Protein AF-0000000087635156 (afdb_homodimer)

InterPro domains:
  IPR003781 CoA-binding [PF13380] (10-122)
  IPR003781 CoA-binding [SM00881] (6-98)
  IPR036291 NAD(P)-binding domain superfamily [SSF51735] (7-125)

Structure (mmCIF, N/CA/C/O backbone):
data_AF-0000000087635156-model_v1
#
loop_
_entity.id
_entity.type
_entity.pdbx_description
1 polymer 'Acetyl coenzyme A synthetase (ADP forming), alpha domain'
#
loop_
_atom_site.group_PDB
_atom_site.id
_atom_site.type_symbol
_atom_site.label_atom_id
_atom_site.label_alt_id
_atom_site.label_comp_id
_atom_site.label_asym_id
_atom_site.label_entity_id
_atom_site.label_seq_id
_atom_site.pdbx_PDB_ins_code
_atom_site.Cartn_x
_atom_site.Cartn_y
_atom_site.Cartn_z
_atom_site.occupancy
_atom_site.B_iso_or_equiv
_atom_site.auth_seq_id
_atom_site.auth_comp_id
_atom_site.auth_asym_id
_atom_site.auth_atom_id
_atom_site.pdbx_PDB_model_num
ATOM 1 N N . MET A 1 1 ? 10.836 -7.809 -17.703 1 83.06 1 MET A N 1
ATOM 2 C CA . MET A 1 1 ? 9.422 -7.562 -17.984 1 83.06 1 MET A CA 1
ATOM 3 C C . MET A 1 1 ? 8.945 -6.301 -17.281 1 83.06 1 MET A C 1
ATOM 5 O O . MET A 1 1 ? 9.273 -6.066 -16.109 1 83.06 1 MET A O 1
ATOM 9 N N . THR A 1 2 ? 8.164 -5.457 -17.953 1 90.69 2 THR A N 1
ATOM 10 C CA . THR A 1 2 ? 7.652 -4.203 -17.422 1 90.69 2 THR A CA 1
ATOM 11 C C . THR A 1 2 ? 6.316 -4.418 -16.719 1 90.69 2 THR A C 1
ATOM 13 O O . THR A 1 2 ? 5.656 -5.438 -16.922 1 90.69 2 THR A O 1
ATOM 16 N N . PRO A 1 3 ? 5.98 -3.473 -15.82 1 93.56 3 PRO A N 1
ATOM 17 C CA . PRO A 1 3 ? 4.645 -3.549 -15.219 1 93.56 3 PRO A CA 1
ATOM 18 C C . PRO A 1 3 ? 3.535 -3.646 -16.266 1 93.56 3 PRO A C 1
ATOM 20 O O . PRO A 1 3 ? 2.594 -4.426 -16.094 1 93.56 3 PRO A O 1
ATOM 23 N N . LYS A 1 4 ? 3.688 -2.947 -17.312 1 92.31 4 LYS A N 1
ATOM 24 C CA . LYS A 1 4 ? 2.691 -2.963 -18.391 1 92.31 4 LYS A CA 1
ATOM 25 C C . LYS A 1 4 ? 2.574 -4.352 -19 1 92.31 4 LYS A C 1
ATOM 27 O O . LYS A 1 4 ? 1.468 -4.824 -19.281 1 92.31 4 LYS A O 1
ATOM 32 N N . ASP A 1 5 ? 3.662 -4.98 -19.234 1 95.5 5 ASP A N 1
ATOM 33 C CA . ASP A 1 5 ? 3.674 -6.336 -19.766 1 95.5 5 ASP A CA 1
ATOM 34 C C . ASP A 1 5 ? 3.002 -7.316 -18.812 1 95.5 5 ASP A C 1
ATOM 36 O O . ASP A 1 5 ? 2.201 -8.156 -19.234 1 95.5 5 ASP A O 1
ATOM 40 N N . ALA A 1 6 ? 3.295 -7.211 -17.625 1 96.88 6 ALA A N 1
ATOM 41 C CA . ALA A 1 6 ? 2.744 -8.109 -16.609 1 96.88 6 ALA A CA 1
ATOM 42 C C . ALA A 1 6 ? 1.227 -7.977 -16.531 1 96.88 6 ALA A C 1
ATOM 44 O O . ALA A 1 6 ? 0.519 -8.969 -16.328 1 96.88 6 ALA A O 1
ATOM 45 N N . LEU A 1 7 ? 0.733 -6.77 -16.703 1 96.56 7 LEU A N 1
ATOM 46 C CA . LEU A 1 7 ? -0.694 -6.5 -16.547 1 96.56 7 LEU A CA 1
ATOM 47 C C . LEU A 1 7 ? -1.475 -7.07 -17.734 1 96.56 7 LEU A C 1
ATOM 49 O O . LEU A 1 7 ? -2.707 -7.125 -17.703 1 96.56 7 LEU A O 1
ATOM 53 N N . THR A 1 8 ? -0.756 -7.535 -18.766 1 96.69 8 THR A N 1
ATOM 54 C CA . THR A 1 8 ? -1.42 -8.203 -19.875 1 96.69 8 THR A CA 1
ATOM 55 C C . THR A 1 8 ? -1.672 -9.672 -19.547 1 96.69 8 THR A C 1
ATOM 57 O O . THR A 1 8 ? -2.451 -10.344 -20.234 1 96.69 8 THR A O 1
ATOM 60 N N . LYS A 1 9 ? -1.008 -10.18 -18.562 1 97.69 9 LYS A N 1
ATOM 61 C CA . LYS A 1 9 ? -1.221 -11.562 -18.156 1 97.69 9 LYS A CA 1
ATOM 62 C C . LYS A 1 9 ? -2.557 -11.719 -17.438 1 97.69 9 LYS A C 1
ATOM 64 O O . LYS A 1 9 ? -2.961 -10.844 -16.672 1 97.69 9 LYS A O 1
ATOM 69 N N . LYS A 1 10 ? -3.137 -12.867 -17.547 1 96.62 10 LYS A N 1
ATOM 70 C CA . LYS A 1 10 ? -4.527 -12.992 -17.125 1 96.62 10 LYS A CA 1
ATOM 71 C C . LYS A 1 10 ? -4.633 -13.789 -15.828 1 96.62 10 LYS A C 1
ATOM 73 O O . LYS A 1 10 ? -5.566 -13.586 -15.039 1 96.62 10 LYS A O 1
ATOM 78 N N . VAL A 1 11 ? -3.732 -14.672 -15.57 1 98.62 11 VAL A N 1
ATOM 79 C CA . VAL A 1 11 ? -3.826 -15.562 -14.422 1 98.62 11 VAL A CA 1
ATOM 80 C C . VAL A 1 11 ? -2.844 -15.117 -13.344 1 98.62 11 VAL A C 1
ATOM 82 O O . VAL A 1 11 ? -1.628 -15.141 -13.555 1 98.62 11 VAL A O 1
ATOM 85 N N . TRP A 1 12 ? -3.385 -14.742 -12.148 1 98.81 12 TRP A N 1
ATOM 86 C CA . TRP A 1 12 ? -2.598 -14.18 -11.055 1 98.81 12 TRP A CA 1
ATOM 87 C C . TRP A 1 12 ? -2.809 -14.969 -9.766 1 98.81 12 TRP A C 1
ATOM 89 O O . TRP A 1 12 ? -3.783 -15.711 -9.641 1 98.81 12 TRP A O 1
ATOM 99 N N . ALA A 1 13 ? -1.867 -14.844 -8.883 1 98.94 13 ALA A N 1
ATOM 100 C CA . ALA A 1 13 ? -2.037 -15.195 -7.473 1 98.94 13 ALA A CA 1
ATOM 101 C C . ALA A 1 13 ? -1.627 -14.031 -6.566 1 98.94 13 ALA A C 1
ATOM 103 O O . ALA A 1 13 ? -0.721 -13.266 -6.902 1 98.94 13 ALA A O 1
ATOM 104 N N . VAL A 1 14 ? -2.34 -13.914 -5.477 1 98.88 14 VAL A N 1
ATOM 105 C CA . VAL A 1 14 ? -1.978 -12.93 -4.465 1 98.88 14 VAL A CA 1
ATOM 106 C C . VAL A 1 14 ? -1.51 -13.641 -3.195 1 98.88 14 VAL A C 1
ATOM 108 O O . VAL A 1 14 ? -2.324 -14.18 -2.441 1 98.88 14 VAL A O 1
ATOM 111 N N . LEU A 1 15 ? -0.212 -13.609 -3.014 1 98.88 15 LEU A N 1
ATOM 112 C CA . LEU A 1 15 ? 0.397 -14.195 -1.828 1 98.88 15 LEU A CA 1
ATOM 113 C C . LEU A 1 15 ? 0.31 -13.242 -0.64 1 98.88 15 LEU A C 1
ATOM 115 O O . LEU A 1 15 ? 0.922 -12.172 -0.65 1 98.88 15 LEU A O 1
ATOM 119 N N . GLY A 1 16 ? -0.408 -13.602 0.347 1 98.31 16 GLY A N 1
ATOM 120 C CA . GLY A 1 16 ? -0.682 -12.727 1.477 1 98.31 16 GLY A CA 1
ATOM 121 C C . GLY A 1 16 ? -2.094 -12.172 1.47 1 98.31 16 GLY A C 1
ATOM 122 O O . GLY A 1 16 ? -2.383 -11.195 2.164 1 98.31 16 GLY A O 1
ATOM 123 N N . ALA A 1 17 ? -2.906 -12.758 0.655 1 98.31 17 ALA A N 1
ATOM 124 C CA . ALA A 1 17 ? -4.312 -12.359 0.633 1 98.31 17 ALA A CA 1
ATOM 125 C C . ALA A 1 17 ? -4.973 -12.602 1.987 1 98.31 17 ALA A C 1
ATOM 127 O O . ALA A 1 17 ? -4.574 -13.508 2.725 1 98.31 17 ALA A O 1
ATOM 128 N N . THR A 1 18 ? -5.977 -11.758 2.246 1 97.19 18 THR A N 1
ATOM 129 C CA . THR A 1 18 ? -6.68 -11.867 3.518 1 97.19 18 THR A CA 1
ATOM 130 C C . THR A 1 18 ? -8.125 -11.383 3.381 1 97.19 18 THR A C 1
ATOM 132 O O . THR A 1 18 ? -8.484 -10.766 2.375 1 97.19 18 THR A O 1
ATOM 135 N N . SER A 1 19 ? -8.93 -11.766 4.395 1 96.19 19 SER A N 1
ATOM 136 C CA . SER A 1 19 ? -10.328 -11.352 4.363 1 96.19 19 SER A CA 1
ATOM 137 C C . SER A 1 19 ? -10.516 -9.992 5.027 1 96.19 19 SER A C 1
ATOM 139 O O . SER A 1 19 ? -11.617 -9.438 5.023 1 96.19 19 SER A O 1
ATOM 141 N N . ARG A 1 20 ? -9.391 -9.461 5.562 1 93.81 20 ARG A N 1
ATOM 142 C CA . ARG A 1 20 ? -9.461 -8.141 6.176 1 93.81 20 ARG A CA 1
ATOM 143 C C . ARG A 1 20 ? -9.461 -7.043 5.113 1 93.81 20 ARG A C 1
ATOM 145 O O . ARG A 1 20 ? -8.43 -6.77 4.492 1 93.81 20 ARG A O 1
ATOM 152 N N . LYS A 1 21 ? -10.547 -6.27 5 1 91.19 21 LYS A N 1
ATOM 153 C CA . LYS A 1 21 ? -10.82 -5.406 3.852 1 91.19 21 LYS A CA 1
ATOM 154 C C . LYS A 1 21 ? -9.914 -4.18 3.863 1 91.19 21 LYS A C 1
ATOM 156 O O . LYS A 1 21 ? -9.742 -3.521 2.834 1 91.19 21 LYS A O 1
ATOM 161 N N . GLU A 1 22 ? -9.312 -3.822 5.008 1 86.94 22 GLU A N 1
ATOM 162 C CA . GLU A 1 22 ? -8.469 -2.639 5.117 1 86.94 22 GLU A CA 1
ATOM 163 C C . GLU A 1 22 ? -7.012 -2.969 4.785 1 86.94 22 GLU A C 1
ATOM 165 O O . GLU A 1 22 ? -6.184 -2.068 4.648 1 86.94 22 GLU A O 1
ATOM 170 N N . LYS A 1 23 ? -6.738 -4.215 4.594 1 91.5 23 LYS A N 1
ATOM 171 C CA . LYS A 1 23 ? -5.367 -4.645 4.344 1 91.5 23 LYS A CA 1
ATOM 172 C C . LYS A 1 23 ? -5.074 -4.711 2.848 1 91.5 23 LYS A C 1
ATOM 174 O O . LYS A 1 23 ? -5.988 -4.875 2.037 1 91.5 23 LYS A O 1
ATOM 179 N N . PHE A 1 24 ? -3.84 -4.648 2.508 1 95.06 24 PHE A N 1
ATOM 180 C CA . PHE A 1 24 ? -3.428 -4.656 1.11 1 95.06 24 PHE A CA 1
ATOM 181 C C . PHE A 1 24 ? -3.746 -5.996 0.458 1 95.06 24 PHE A C 1
ATOM 183 O O . PHE A 1 24 ? -4.133 -6.047 -0.71 1 95.06 24 PHE A O 1
ATOM 190 N N . GLY A 1 25 ? -3.543 -7.062 1.221 1 96.94 25 GLY A N 1
ATOM 191 C CA . GLY A 1 25 ? -3.824 -8.375 0.666 1 96.94 25 GLY A CA 1
ATOM 192 C C . GLY A 1 25 ? -5.234 -8.508 0.121 1 96.94 25 GLY A C 1
ATOM 193 O O . GLY A 1 25 ? -5.445 -9.109 -0.932 1 96.94 25 GLY A O 1
ATOM 194 N N . TYR A 1 26 ? -6.203 -7.93 0.829 1 96.69 26 TYR A N 1
ATOM 195 C CA . TYR A 1 26 ? -7.582 -7.957 0.361 1 96.69 26 TYR A CA 1
ATOM 196 C C . TYR A 1 26 ? -7.785 -6.996 -0.803 1 96.69 26 TYR A C 1
ATOM 198 O O . TYR A 1 26 ? -8.398 -7.348 -1.812 1 96.69 26 TYR A O 1
ATOM 206 N N . LYS A 1 27 ? -7.297 -5.801 -0.692 1 94.06 27 LYS A N 1
ATOM 207 C CA . LYS A 1 27 ? -7.512 -4.75 -1.682 1 94.06 27 LYS A CA 1
ATOM 208 C C . LYS A 1 27 ? -6.938 -5.145 -3.039 1 94.06 27 LYS A C 1
ATOM 210 O O . LYS A 1 27 ? -7.551 -4.898 -4.078 1 94.06 27 LYS A O 1
ATOM 215 N N . ILE A 1 28 ? -5.812 -5.746 -3.016 1 96.38 28 ILE A N 1
ATOM 216 C CA . ILE A 1 28 ? -5.176 -6.176 -4.254 1 96.38 28 ILE A CA 1
ATOM 217 C C . ILE A 1 28 ? -5.973 -7.316 -4.875 1 96.38 28 ILE A C 1
ATOM 219 O O . ILE A 1 28 ? -6.277 -7.293 -6.07 1 96.38 28 ILE A O 1
ATOM 223 N N . TYR A 1 29 ? -6.344 -8.312 -4.039 1 98 29 TYR A N 1
ATOM 224 C CA . TYR A 1 29 ? -7.152 -9.43 -4.516 1 98 29 TYR A CA 1
ATOM 225 C C . TYR A 1 29 ? -8.461 -8.938 -5.129 1 98 29 TYR A C 1
ATOM 227 O O . TYR A 1 29 ? -8.797 -9.305 -6.258 1 98 29 TYR A O 1
ATOM 235 N N . ALA A 1 30 ? -9.156 -8.102 -4.426 1 95.69 30 ALA A N 1
ATOM 236 C CA . ALA A 1 30 ? -10.438 -7.559 -4.879 1 95.69 30 ALA A CA 1
ATOM 237 C C . ALA A 1 30 ? -10.266 -6.742 -6.156 1 95.69 30 ALA A C 1
ATOM 239 O O . ALA A 1 30 ? -11.07 -6.852 -7.082 1 95.69 30 ALA A O 1
ATOM 240 N N . CYS A 1 31 ? -9.219 -5.949 -6.234 1 93.81 31 CYS A N 1
ATOM 241 C CA . CYS A 1 31 ? -8.953 -5.121 -7.402 1 93.81 31 CYS A CA 1
ATOM 242 C C . CYS A 1 31 ? -8.75 -5.98 -8.648 1 93.81 31 CYS A C 1
ATOM 244 O O . CYS A 1 31 ? -9.383 -5.746 -9.68 1 93.81 31 CYS A O 1
ATOM 246 N N . LEU A 1 32 ? -7.891 -6.945 -8.523 1 96.81 32 LEU A N 1
ATOM 247 C CA . LEU A 1 32 ? -7.625 -7.836 -9.641 1 96.81 32 LEU A CA 1
ATOM 248 C C . LEU A 1 32 ? -8.891 -8.578 -10.062 1 96.81 32 LEU A C 1
ATOM 250 O O . LEU A 1 32 ? -9.219 -8.625 -11.25 1 96.81 32 LEU A O 1
ATOM 254 N N . ARG A 1 33 ? -9.609 -9.117 -9.062 1 96.94 33 ARG A N 1
ATOM 255 C CA . ARG A 1 33 ? -10.859 -9.82 -9.328 1 96.94 33 ARG A CA 1
ATOM 256 C C . ARG A 1 33 ? -11.852 -8.922 -10.055 1 96.94 33 ARG A C 1
ATOM 258 O O . ARG A 1 33 ? -12.422 -9.312 -11.07 1 96.94 33 ARG A O 1
ATOM 265 N N . ASP A 1 34 ? -11.969 -7.75 -9.602 1 94.19 34 ASP A N 1
ATOM 266 C CA . ASP A 1 34 ? -12.969 -6.824 -10.125 1 94.19 34 ASP A CA 1
ATOM 267 C C . ASP A 1 34 ? -12.578 -6.316 -11.508 1 94.19 34 ASP A C 1
ATOM 269 O O . ASP A 1 34 ? -13.422 -5.777 -12.234 1 94.19 34 ASP A O 1
ATOM 273 N N . HIS A 1 35 ? -11.375 -6.457 -11.891 1 95.12 35 HIS A N 1
ATOM 274 C CA . HIS A 1 35 ? -10.914 -6.004 -13.195 1 95.12 35 HIS A CA 1
ATOM 275 C C . HIS A 1 35 ? -10.828 -7.164 -14.188 1 95.12 35 HIS A C 1
ATOM 277 O O . HIS A 1 35 ? -10.266 -7.023 -15.273 1 95.12 35 HIS A O 1
ATOM 283 N N . GLY A 1 36 ? -11.258 -8.32 -13.734 1 95.94 36 GLY A N 1
ATOM 284 C CA . GLY A 1 36 ? -11.484 -9.406 -14.68 1 95.94 36 GLY A CA 1
ATOM 285 C C . GLY A 1 36 ? -10.336 -10.391 -14.742 1 95.94 36 GLY A C 1
ATOM 286 O O . GLY A 1 36 ? -10.305 -11.266 -15.609 1 95.94 36 GLY A O 1
ATOM 287 N N . TYR A 1 37 ? -9.391 -10.312 -13.969 1 97.81 37 TYR A N 1
ATOM 288 C CA . TYR A 1 37 ? -8.32 -11.305 -13.898 1 97.81 37 TYR A CA 1
ATOM 289 C C . TYR A 1 37 ? -8.812 -12.594 -13.258 1 97.81 37 TYR A C 1
ATOM 291 O O . TYR A 1 37 ? -9.727 -12.578 -12.43 1 97.81 37 TYR A O 1
ATOM 299 N N . THR A 1 38 ? -8.266 -13.648 -13.734 1 98.56 38 THR A N 1
ATOM 300 C CA . THR A 1 38 ? -8.281 -14.836 -12.891 1 98.56 38 THR A CA 1
ATOM 301 C C . THR A 1 38 ? -7.27 -14.711 -11.758 1 98.56 38 THR A C 1
ATOM 303 O O . THR A 1 38 ? -6.059 -14.68 -12 1 98.56 38 THR A O 1
ATOM 306 N N . VAL A 1 39 ? -7.754 -14.625 -10.555 1 98.69 39 VAL A N 1
ATOM 307 C CA . VAL A 1 39 ? -6.84 -14.344 -9.445 1 98.69 39 VAL A CA 1
ATOM 308 C C . VAL A 1 39 ? -7.125 -15.297 -8.289 1 98.69 39 VAL A C 1
ATOM 310 O O . VAL A 1 39 ? -8.273 -15.422 -7.852 1 98.69 39 VAL A O 1
ATOM 313 N N . TYR A 1 40 ? -6.105 -15.922 -7.766 1 98.88 40 TYR A N 1
ATOM 314 C CA . TYR A 1 40 ? -6.203 -16.859 -6.66 1 98.88 40 TYR A CA 1
ATOM 315 C C . TYR A 1 40 ? -5.582 -16.281 -5.395 1 98.88 40 TYR A C 1
ATOM 317 O O . TYR A 1 40 ? -4.398 -15.938 -5.379 1 98.88 40 TYR A O 1
ATOM 325 N N . PRO A 1 41 ? -6.414 -16.125 -4.355 1 98.88 41 PRO A N 1
ATOM 326 C CA . PRO A 1 41 ? -5.816 -15.734 -3.076 1 98.88 41 PRO A CA 1
ATOM 327 C C . PRO A 1 41 ? -5.055 -16.875 -2.406 1 98.88 41 PRO A C 1
ATOM 329 O O . PRO A 1 41 ? -5.484 -18.031 -2.465 1 98.88 41 PRO A O 1
ATOM 332 N N . VAL A 1 42 ? -3.895 -16.578 -1.867 1 98.88 42 VAL A N 1
ATOM 333 C CA . VAL A 1 42 ? -3.049 -17.562 -1.203 1 98.88 42 VAL A CA 1
ATOM 334 C C . VAL A 1 42 ? -2.715 -17.094 0.21 1 98.88 42 VAL A C 1
ATOM 336 O O . VAL A 1 42 ? -2.131 -16.016 0.391 1 98.88 42 VAL A O 1
ATOM 339 N N . ASN A 1 43 ? -3.053 -17.828 1.145 1 98.69 43 ASN A N 1
ATOM 340 C CA . ASN A 1 43 ? -2.812 -17.594 2.564 1 98.69 43 ASN A CA 1
ATOM 341 C C . ASN A 1 43 ? -3.105 -18.828 3.395 1 98.69 43 ASN A C 1
ATOM 343 O O . ASN A 1 43 ? -4.25 -19.297 3.455 1 98.69 43 ASN A O 1
ATOM 347 N N . PRO A 1 44 ? -2.115 -19.344 4.105 1 97.94 44 PRO A N 1
ATOM 348 C CA . PRO A 1 44 ? -2.324 -20.594 4.848 1 97.94 44 PRO A CA 1
ATOM 349 C C . PRO A 1 44 ? -3.293 -20.438 6.016 1 97.94 44 PRO A C 1
ATOM 351 O O . PRO A 1 44 ? -3.824 -21.422 6.523 1 97.94 44 PRO A O 1
ATOM 354 N N . ASN A 1 45 ? -3.582 -19.203 6.398 1 97.31 45 ASN A N 1
ATOM 355 C CA . ASN A 1 45 ? -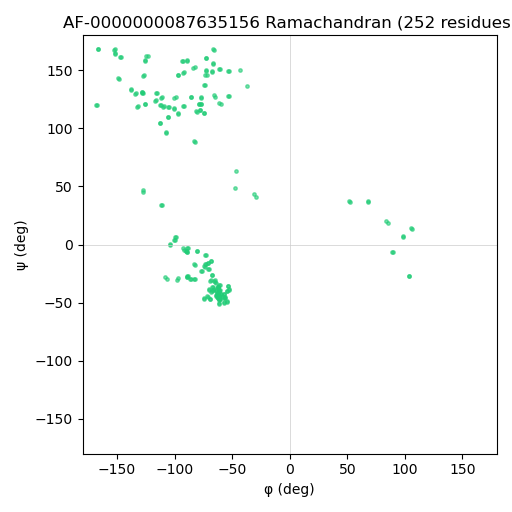4.391 -18.969 7.59 1 97.31 45 ASN A CA 1
ATOM 356 C C . ASN A 1 45 ? -5.816 -18.562 7.23 1 97.31 45 ASN A C 1
ATOM 358 O O . ASN A 1 45 ? -6.613 -18.234 8.109 1 97.31 45 ASN A O 1
ATOM 362 N N . VAL A 1 46 ? -6.102 -18.5 6.023 1 97.81 46 VAL A N 1
ATOM 363 C CA . VAL A 1 46 ? -7.422 -18.078 5.555 1 97.81 46 VAL A CA 1
ATOM 364 C C . VAL A 1 46 ? -7.973 -19.125 4.578 1 97.81 46 VAL A C 1
ATOM 366 O O . VAL A 1 46 ? -7.293 -19.5 3.625 1 97.81 46 VAL A O 1
ATOM 369 N N . ALA A 1 47 ? -9.188 -19.562 4.742 1 97.88 47 ALA A N 1
ATOM 370 C CA . ALA A 1 47 ? -9.75 -20.625 3.904 1 97.88 47 ALA A CA 1
ATOM 371 C C . ALA A 1 47 ? -10.594 -20.047 2.777 1 97.88 47 ALA A C 1
ATOM 373 O O . ALA A 1 47 ? -10.773 -20.672 1.732 1 97.88 47 ALA A O 1
ATOM 374 N N . GLU A 1 48 ? -11.195 -18.844 3.119 1 98.19 48 GLU A N 1
ATOM 375 C CA . GLU A 1 48 ? -12.133 -18.266 2.166 1 98.19 48 GLU A CA 1
ATOM 376 C C . GLU A 1 48 ? -12.117 -16.734 2.232 1 98.19 48 GLU A C 1
ATOM 378 O O . GLU A 1 48 ? -11.977 -16.156 3.312 1 98.19 48 GLU A O 1
ATOM 383 N N . ILE A 1 49 ? -12.258 -16.156 1.027 1 98.12 49 ILE A N 1
ATOM 384 C CA . ILE A 1 49 ? -12.398 -14.703 0.918 1 98.12 49 ILE A CA 1
ATOM 385 C C . ILE A 1 49 ? -13.57 -14.367 -0.005 1 98.12 49 ILE A C 1
ATOM 387 O O . ILE A 1 49 ? -13.555 -14.711 -1.19 1 98.12 49 ILE A O 1
ATOM 391 N N . ASP A 1 50 ? -14.578 -13.703 0.443 1 97 50 ASP A N 1
ATOM 392 C CA . ASP A 1 50 ? -15.766 -13.312 -0.315 1 97 50 ASP A CA 1
ATOM 393 C C . ASP A 1 50 ? -16.375 -14.508 -1.034 1 97 50 ASP A C 1
ATOM 395 O O . ASP A 1 50 ? -16.734 -14.414 -2.215 1 97 50 ASP A O 1
ATOM 399 N N . GLY A 1 51 ? -16.344 -15.586 -0.399 1 97.12 51 GLY A N 1
ATOM 400 C CA . GLY A 1 51 ? -16.969 -16.781 -0.948 1 97.12 51 GLY A CA 1
ATOM 401 C C . GLY A 1 51 ? -16.031 -17.594 -1.836 1 97.12 51 GLY A C 1
ATOM 402 O O . GLY A 1 51 ? -16.391 -18.688 -2.279 1 97.12 51 GLY A O 1
ATOM 403 N N . ALA A 1 52 ? -14.898 -17.141 -2.129 1 97.56 52 ALA A N 1
ATOM 404 C CA . ALA A 1 52 ? -13.93 -17.844 -2.965 1 97.56 52 ALA A CA 1
ATOM 405 C C . ALA A 1 52 ? -12.906 -18.594 -2.109 1 97.56 52 ALA A C 1
ATOM 407 O O . ALA A 1 52 ? -12.484 -18.094 -1.061 1 97.56 52 ALA A O 1
ATOM 408 N N . THR A 1 53 ? -12.469 -19.719 -2.592 1 98.38 53 THR A N 1
ATOM 409 C CA . THR A 1 53 ? -11.461 -20.516 -1.896 1 98.38 53 THR A CA 1
ATOM 410 C C . THR A 1 53 ? -10.133 -19.781 -1.826 1 98.38 53 THR A C 1
ATOM 412 O O . THR A 1 53 ? -9.664 -19.234 -2.832 1 98.38 53 THR A O 1
ATOM 415 N N . CYS A 1 54 ? -9.617 -19.672 -0.631 1 98.88 54 CYS A N 1
ATOM 416 C CA . CYS A 1 54 ? -8.25 -19.219 -0.423 1 98.88 54 CYS A CA 1
ATOM 417 C C . CYS A 1 54 ? -7.301 -20.391 -0.202 1 98.88 54 CYS A C 1
ATOM 419 O O . CYS A 1 54 ? -7.539 -21.219 0.666 1 98.88 54 CYS A O 1
ATOM 421 N N . TYR A 1 55 ? -6.227 -20.453 -0.967 1 98.81 55 TYR A N 1
ATOM 422 C CA . TYR A 1 55 ? -5.359 -21.625 -0.966 1 98.81 55 TYR A CA 1
ATOM 423 C C . TYR A 1 55 ? -4.215 -21.453 0.023 1 98.81 55 TYR A C 1
ATOM 425 O O . TYR A 1 55 ? -3.703 -20.344 0.207 1 98.81 55 TYR A O 1
ATOM 433 N N . PRO A 1 56 ? -3.781 -22.531 0.605 1 98.38 56 PRO A N 1
ATOM 434 C CA . PRO A 1 56 ? -2.742 -22.391 1.631 1 98.38 56 PRO A CA 1
ATOM 435 C C . PRO A 1 56 ? -1.356 -22.141 1.039 1 98.38 56 PRO A C 1
ATOM 437 O O . PRO A 1 56 ? -0.479 -21.609 1.719 1 98.38 56 PRO A O 1
ATOM 440 N N . SER A 1 57 ? -1.177 -22.562 -0.264 1 98.31 57 SER A N 1
ATOM 441 C CA . SER A 1 57 ? 0.125 -22.359 -0.895 1 98.31 57 SER A CA 1
ATOM 442 C C . SER A 1 57 ? -0.009 -22.219 -2.406 1 98.31 57 SER A C 1
ATOM 444 O O . SER A 1 57 ? -1.072 -22.484 -2.971 1 98.31 57 SER A O 1
ATOM 446 N N . LEU A 1 58 ? 1.094 -21.781 -3.012 1 98.69 58 LEU A N 1
ATOM 447 C CA . LEU A 1 58 ? 1.118 -21.656 -4.465 1 98.69 58 LEU A CA 1
ATOM 448 C C . LEU A 1 58 ? 0.976 -23.031 -5.125 1 98.69 58 LEU A C 1
ATOM 450 O O . LEU A 1 58 ? 0.341 -23.156 -6.176 1 98.69 58 LEU A O 1
ATOM 454 N N . SER A 1 59 ? 1.502 -24.031 -4.469 1 98.31 59 SER A N 1
ATOM 455 C CA . SER A 1 59 ? 1.492 -25.391 -5.02 1 98.31 59 SER A CA 1
ATOM 456 C C . SER A 1 59 ? 0.087 -25.984 -5.008 1 98.31 59 SER A C 1
ATOM 458 O O . SER A 1 59 ? -0.186 -26.953 -5.707 1 98.31 59 SER A O 1
ATOM 460 N N . ASP A 1 60 ? -0.79 -25.406 -4.285 1 98.5 60 ASP A N 1
ATOM 461 C CA . ASP A 1 60 ? -2.143 -25.938 -4.133 1 98.5 60 ASP A CA 1
ATOM 462 C C . ASP A 1 60 ? -3.09 -25.312 -5.16 1 98.5 60 ASP A C 1
ATOM 464 O O . ASP A 1 60 ? -4.258 -25.703 -5.25 1 98.5 60 ASP A O 1
ATOM 468 N N . LEU A 1 61 ? -2.643 -24.422 -5.922 1 98.62 61 LEU A N 1
ATOM 469 C CA . LEU A 1 61 ? -3.49 -23.734 -6.887 1 98.62 61 LEU A CA 1
ATOM 470 C C . LEU A 1 61 ? -3.941 -24.688 -7.992 1 98.62 61 LEU A C 1
ATOM 472 O O . LEU A 1 61 ? -3.215 -25.609 -8.352 1 98.62 61 LEU A O 1
ATOM 476 N N . PRO A 1 62 ? -5.137 -24.438 -8.523 1 98.19 62 PRO A N 1
ATOM 477 C CA . PRO A 1 62 ? -5.66 -25.312 -9.578 1 98.19 62 PRO A CA 1
ATOM 478 C C . PRO A 1 62 ? -4.91 -25.156 -10.898 1 98.19 62 PRO A C 1
ATOM 480 O O . PRO A 1 62 ? -5.047 -26 -11.789 1 98.19 62 PRO A O 1
ATOM 483 N N . GLU A 1 63 ? -4.215 -24.078 -11.141 1 98.19 63 GLU A N 1
ATOM 484 C CA . GLU A 1 63 ? -3.332 -23.859 -12.281 1 98.19 63 GLU A CA 1
ATOM 485 C C . GLU A 1 63 ? -2.145 -22.969 -11.898 1 98.19 63 GLU A C 1
ATOM 487 O O . GLU A 1 63 ? -2.168 -22.312 -10.859 1 98.19 63 GLU A O 1
ATOM 492 N N . VAL A 1 64 ? -1.099 -23.016 -12.734 1 98.44 64 VAL A N 1
ATOM 493 C CA . VAL A 1 64 ? 0.094 -22.219 -12.477 1 98.44 64 VAL A CA 1
ATOM 494 C C . VAL A 1 64 ? -0.154 -20.781 -12.898 1 98.44 64 VAL A C 1
ATOM 496 O O . VAL A 1 64 ? -0.455 -20.5 -14.07 1 98.44 64 VAL A O 1
ATOM 499 N N . PRO A 1 65 ? -0.046 -19.812 -12 1 98.81 65 PRO A N 1
ATOM 500 C CA . PRO A 1 65 ? -0.24 -18.422 -12.398 1 98.81 65 PRO A CA 1
ATOM 501 C C . PRO A 1 65 ? 0.925 -17.875 -13.219 1 98.81 65 PRO A C 1
ATOM 503 O O . PRO A 1 65 ? 2.031 -18.422 -13.164 1 98.81 65 PRO A O 1
ATOM 506 N N . GLU A 1 66 ? 0.558 -16.812 -13.891 1 98.62 66 GLU A N 1
ATOM 507 C CA . GLU A 1 66 ? 1.584 -16.156 -14.688 1 98.62 66 GLU A CA 1
ATOM 508 C C . GLU A 1 66 ? 2.312 -15.094 -13.867 1 98.62 66 GLU A C 1
ATOM 510 O O . GLU A 1 66 ? 3.469 -14.766 -14.148 1 98.62 66 GLU A O 1
ATOM 515 N N . VAL A 1 67 ? 1.674 -14.523 -12.906 1 98.75 67 VAL A N 1
ATOM 516 C CA . VAL A 1 67 ? 2.215 -13.5 -12.016 1 98.75 67 VAL A CA 1
ATOM 517 C C . VAL A 1 67 ? 1.784 -13.773 -10.578 1 98.75 67 VAL A C 1
ATOM 519 O O . VAL A 1 67 ? 0.628 -14.125 -10.328 1 98.75 67 VAL A O 1
ATOM 522 N N . VAL A 1 68 ? 2.701 -13.695 -9.656 1 98.88 68 VAL A N 1
ATOM 523 C CA . VAL A 1 68 ? 2.365 -13.75 -8.242 1 98.88 68 VAL A CA 1
ATOM 524 C C . VAL A 1 68 ? 2.654 -12.406 -7.586 1 98.88 68 VAL A C 1
ATOM 526 O O . VAL A 1 68 ? 3.787 -11.914 -7.629 1 98.88 68 VAL A O 1
ATOM 529 N N . ASP A 1 69 ? 1.593 -11.836 -7.051 1 98.81 69 ASP A N 1
ATOM 530 C CA . ASP A 1 69 ? 1.744 -10.609 -6.273 1 98.81 69 ASP A CA 1
ATOM 531 C C . ASP A 1 69 ? 2.09 -10.914 -4.82 1 98.81 69 ASP A C 1
ATOM 533 O O . ASP A 1 69 ? 1.411 -11.711 -4.172 1 98.81 69 ASP A O 1
ATOM 537 N N . PHE A 1 70 ? 3.15 -10.312 -4.363 1 98.69 70 PHE A N 1
ATOM 538 C CA . PHE A 1 70 ? 3.633 -10.531 -3.004 1 98.69 70 PHE A CA 1
ATOM 539 C C . PHE A 1 70 ? 3.209 -9.383 -2.09 1 98.69 70 PHE A C 1
ATOM 541 O O . PHE A 1 70 ? 3.609 -8.234 -2.297 1 98.69 70 PHE A O 1
ATOM 548 N N . VAL A 1 71 ? 2.434 -9.695 -1.119 1 96.94 71 VAL A N 1
ATOM 549 C CA . VAL A 1 71 ? 2.104 -8.766 -0.046 1 96.94 71 VAL A CA 1
ATOM 550 C C . VAL A 1 71 ? 2.377 -9.414 1.308 1 96.94 71 VAL A C 1
ATOM 552 O O . VAL A 1 71 ? 1.563 -9.312 2.229 1 96.94 71 VAL A O 1
ATOM 555 N N . VAL A 1 72 ? 3.5 -10.078 1.528 1 97 72 VAL A N 1
ATOM 556 C CA . VAL A 1 72 ? 3.871 -10.844 2.713 1 97 72 VAL A CA 1
ATOM 557 C C . VAL A 1 72 ? 5.18 -10.305 3.285 1 97 72 VAL A C 1
ATOM 559 O O . VAL A 1 72 ? 5.941 -9.633 2.588 1 97 72 VAL A O 1
ATOM 562 N N . PRO A 1 73 ? 5.406 -10.656 4.512 1 94.75 73 PRO A N 1
ATOM 563 C CA . PRO A 1 73 ? 6.695 -10.266 5.094 1 94.75 73 PRO A CA 1
ATOM 564 C C . PRO A 1 73 ? 7.875 -10.969 4.426 1 94.75 73 PRO A C 1
ATOM 566 O O . PRO A 1 73 ? 7.688 -11.945 3.693 1 94.75 73 PRO A O 1
ATOM 569 N N . GLU A 1 74 ? 8.977 -10.477 4.738 1 96.44 74 GLU A N 1
ATOM 570 C CA . GLU A 1 74 ? 10.227 -10.891 4.117 1 96.44 74 GLU A CA 1
ATOM 571 C C . GLU A 1 74 ? 10.414 -12.406 4.219 1 96.44 74 GLU A C 1
ATOM 573 O O . GLU A 1 74 ? 10.703 -13.062 3.219 1 96.44 74 GLU A O 1
ATOM 578 N N . LYS A 1 75 ? 10.234 -12.938 5.398 1 97.06 75 LYS A N 1
ATOM 579 C CA . LYS A 1 75 ? 10.484 -14.359 5.625 1 97.06 75 LYS A CA 1
ATOM 580 C C . LYS A 1 75 ? 9.586 -15.219 4.742 1 97.06 75 LYS A C 1
ATOM 582 O O . LYS A 1 75 ? 10.07 -16.141 4.082 1 97.06 75 LYS A O 1
ATOM 587 N N . ILE A 1 76 ? 8.375 -14.891 4.676 1 97.19 76 ILE A N 1
ATOM 588 C CA . ILE A 1 76 ? 7.406 -15.641 3.879 1 97.19 76 ILE A CA 1
ATOM 589 C C . ILE A 1 76 ? 7.691 -15.438 2.393 1 97.19 76 ILE A C 1
ATOM 591 O O . ILE A 1 76 ? 7.602 -16.375 1.603 1 97.19 76 ILE A O 1
ATOM 595 N N . GLY A 1 77 ? 8.07 -14.234 2.004 1 98.19 77 GLY A N 1
ATOM 596 C CA . GLY A 1 77 ? 8.422 -13.938 0.624 1 98.19 77 GLY A CA 1
ATOM 597 C C . GLY A 1 77 ? 9.586 -14.766 0.115 1 98.19 77 GLY A C 1
ATOM 598 O O . GLY A 1 77 ? 9.539 -15.289 -1.001 1 98.19 77 GLY A O 1
ATOM 599 N N . LEU A 1 78 ? 10.547 -14.883 0.979 1 98.5 78 LEU A N 1
ATOM 600 C CA . LEU A 1 78 ? 11.734 -15.648 0.603 1 98.5 78 LEU A CA 1
ATOM 601 C C . LEU A 1 78 ? 11.383 -17.109 0.353 1 98.5 78 LEU A C 1
ATOM 603 O O . LEU A 1 78 ? 11.852 -17.703 -0.622 1 98.5 78 LEU A O 1
ATOM 607 N N . GLU A 1 79 ? 10.609 -17.625 1.182 1 97.94 79 GLU A N 1
ATOM 608 C CA . GLU A 1 79 ? 10.164 -19.016 1.013 1 97.94 79 GLU A CA 1
ATOM 609 C C . GLU A 1 79 ? 9.328 -19.172 -0.254 1 97.94 79 GLU A C 1
ATOM 611 O O . GLU A 1 79 ? 9.477 -20.156 -0.979 1 97.94 79 GLU A O 1
ATOM 616 N N . ALA A 1 80 ? 8.539 -18.266 -0.527 1 98.44 80 ALA A N 1
ATOM 617 C CA . ALA A 1 80 ? 7.625 -18.328 -1.669 1 98.44 80 ALA A CA 1
ATOM 618 C C . ALA A 1 80 ? 8.391 -18.234 -2.984 1 98.44 80 ALA A C 1
ATOM 620 O O . ALA A 1 80 ? 7.961 -18.781 -4.004 1 98.44 80 ALA A O 1
ATOM 621 N N . LEU A 1 81 ? 9.5 -17.531 -2.994 1 98.69 81 LEU A N 1
ATOM 622 C CA . LEU A 1 81 ? 10.305 -17.406 -4.203 1 98.69 81 LEU A CA 1
ATOM 623 C C . LEU A 1 81 ? 10.797 -18.781 -4.664 1 98.69 81 LEU A C 1
ATOM 625 O O . LEU A 1 81 ? 10.82 -19.062 -5.863 1 98.69 81 LEU A O 1
ATOM 629 N N . ASP A 1 82 ? 11.156 -19.609 -3.734 1 98.25 82 ASP A N 1
ATOM 630 C CA . ASP A 1 82 ? 11.578 -20.969 -4.074 1 98.25 82 ASP A CA 1
ATOM 631 C C . ASP A 1 82 ? 10.438 -21.75 -4.723 1 98.25 82 ASP A C 1
ATOM 633 O O . ASP A 1 82 ? 10.648 -22.484 -5.688 1 98.25 82 ASP A O 1
ATOM 637 N N . GLU A 1 83 ? 9.297 -21.578 -4.176 1 98.25 83 GLU A N 1
ATOM 638 C CA . GLU A 1 83 ? 8.125 -22.234 -4.746 1 98.25 83 GLU A CA 1
ATOM 639 C C . GLU A 1 83 ? 7.859 -21.75 -6.172 1 98.25 83 GLU A C 1
ATOM 641 O O . GLU A 1 83 ? 7.512 -22.547 -7.047 1 98.25 83 GLU A O 1
ATOM 646 N N . CYS A 1 84 ? 7.973 -20.438 -6.398 1 98.69 84 CYS A N 1
ATOM 647 C CA . CYS A 1 84 ? 7.781 -19.891 -7.734 1 98.69 84 CYS A CA 1
ATOM 648 C C . CYS A 1 84 ? 8.727 -20.547 -8.734 1 98.69 84 CYS A C 1
ATOM 650 O O . CYS A 1 84 ? 8.312 -20.891 -9.844 1 98.69 84 CYS A O 1
ATOM 652 N N . LYS A 1 85 ? 9.93 -20.672 -8.336 1 98.12 85 LYS A N 1
ATOM 653 C CA . LYS A 1 85 ? 10.922 -21.297 -9.203 1 98.12 85 LYS A CA 1
ATOM 654 C C . LYS A 1 85 ? 10.547 -22.75 -9.516 1 98.12 85 LYS A C 1
ATOM 656 O O . LYS A 1 85 ? 10.555 -23.156 -10.672 1 98.12 85 LYS A O 1
ATOM 661 N N . THR A 1 86 ? 10.195 -23.469 -8.492 1 98 86 THR A N 1
ATOM 662 C CA . THR A 1 86 ? 9.859 -24.875 -8.625 1 98 86 THR A CA 1
ATOM 663 C C . THR A 1 86 ? 8.648 -25.047 -9.531 1 98 86 THR A C 1
ATOM 665 O O . THR A 1 86 ? 8.602 -25.984 -10.336 1 98 86 THR A O 1
ATOM 668 N N . LEU A 1 87 ? 7.703 -24.172 -9.477 1 98.44 87 LEU A N 1
ATOM 669 C CA . LEU A 1 87 ? 6.453 -24.281 -10.219 1 98.44 87 LEU A CA 1
ATOM 670 C C . LEU A 1 87 ? 6.578 -23.625 -11.586 1 98.44 87 LEU A C 1
ATOM 672 O O . LEU A 1 87 ? 5.633 -23.641 -12.383 1 98.44 87 LEU A O 1
ATOM 676 N N . HIS A 1 88 ? 7.699 -23 -11.812 1 98 88 HIS A N 1
ATOM 677 C CA . HIS A 1 88 ? 8.008 -22.344 -13.078 1 98 88 HIS A CA 1
ATOM 678 C C . HIS A 1 88 ? 7.109 -21.125 -13.297 1 98 88 HIS A C 1
ATOM 680 O O . HIS A 1 88 ? 6.613 -20.906 -14.406 1 98 88 HIS A O 1
ATOM 686 N N . ILE A 1 89 ? 6.824 -20.438 -12.25 1 98 89 ILE A N 1
ATOM 687 C CA . ILE A 1 89 ? 6.156 -19.141 -12.344 1 98 89 ILE A CA 1
ATOM 688 C C . ILE A 1 89 ? 7.156 -18.078 -12.773 1 98 89 ILE A C 1
ATOM 690 O O . ILE A 1 89 ? 8.164 -17.859 -12.102 1 98 89 ILE A O 1
ATOM 694 N N . PRO A 1 90 ? 6.844 -17.391 -13.781 1 97.88 90 PRO A N 1
ATOM 695 C CA . PRO A 1 90 ? 7.91 -16.578 -14.367 1 97.88 90 PRO A CA 1
ATOM 696 C C . PRO A 1 90 ? 8.055 -15.219 -13.695 1 97.88 90 PRO A C 1
ATOM 698 O O . PRO A 1 90 ? 9.148 -14.641 -13.695 1 97.88 90 PRO A O 1
ATOM 701 N N . THR A 1 91 ? 6.949 -14.648 -13.148 1 98.62 91 THR A N 1
ATOM 702 C CA . THR A 1 91 ? 6.961 -13.242 -12.758 1 98.62 91 THR A CA 1
ATOM 703 C C . THR A 1 91 ? 6.484 -13.07 -11.32 1 98.62 91 THR A C 1
ATOM 705 O O . THR A 1 91 ? 5.457 -13.633 -10.93 1 98.62 91 THR A O 1
ATOM 708 N N . VAL A 1 92 ? 7.273 -12.312 -10.547 1 98.75 92 VAL A N 1
ATOM 709 C CA . VAL A 1 92 ? 6.852 -11.922 -9.203 1 98.75 92 VAL A CA 1
ATOM 710 C C . VAL A 1 92 ? 6.684 -10.406 -9.125 1 98.75 92 VAL A C 1
ATOM 712 O O . VAL A 1 92 ? 7.52 -9.656 -9.648 1 98.75 92 VAL A O 1
ATOM 715 N N . TRP A 1 93 ? 5.566 -10.008 -8.602 1 98.56 93 TRP A N 1
ATOM 716 C CA . TRP A 1 93 ? 5.238 -8.609 -8.352 1 98.56 93 TRP A CA 1
ATOM 717 C C . TRP A 1 93 ? 5.328 -8.281 -6.867 1 98.56 93 TRP A C 1
ATOM 719 O O . TRP A 1 93 ? 4.469 -8.695 -6.082 1 98.56 93 TRP A O 1
ATOM 729 N N . LEU A 1 94 ? 6.328 -7.523 -6.543 1 97.88 94 LEU A N 1
ATOM 730 C CA . LEU A 1 94 ? 6.582 -7.199 -5.145 1 97.88 94 LEU A CA 1
ATOM 731 C C . LEU A 1 94 ? 5.984 -5.844 -4.781 1 97.88 94 LEU A C 1
ATOM 733 O O . LEU A 1 94 ? 6.426 -4.809 -5.293 1 97.88 94 LEU A O 1
ATOM 737 N N . GLN A 1 95 ? 4.984 -5.902 -3.934 1 96.25 95 GLN A N 1
ATOM 738 C CA . GLN A 1 95 ? 4.398 -4.672 -3.418 1 96.25 95 GLN A CA 1
ATOM 739 C C . GLN A 1 95 ? 5.383 -3.92 -2.529 1 96.25 95 GLN A C 1
ATOM 741 O O . GLN A 1 95 ? 6.285 -4.523 -1.945 1 96.25 95 GLN A O 1
ATOM 746 N N . PRO A 1 96 ? 5.164 -2.574 -2.439 1 92.5 96 PRO A N 1
ATOM 747 C CA . PRO A 1 96 ? 5.965 -1.864 -1.437 1 92.5 96 PRO A CA 1
ATOM 748 C C . PRO A 1 96 ? 5.859 -2.49 -0.048 1 92.5 96 PRO A C 1
ATOM 750 O O . PRO A 1 96 ? 4.754 -2.789 0.417 1 92.5 96 PRO A O 1
ATOM 753 N N . GLY A 1 97 ? 6.992 -2.758 0.525 1 90.94 97 GLY A N 1
ATOM 754 C CA . GLY A 1 97 ? 7.047 -3.434 1.811 1 90.94 97 GLY A CA 1
ATOM 755 C C . GLY A 1 97 ? 7.422 -4.898 1.699 1 90.94 97 GLY A C 1
ATOM 756 O O . GLY A 1 97 ? 7.895 -5.5 2.668 1 90.94 97 GLY A O 1
ATOM 757 N N . ALA A 1 98 ? 7.102 -5.461 0.558 1 95.5 98 ALA A N 1
ATOM 758 C CA . ALA A 1 98 ? 7.457 -6.852 0.293 1 95.5 98 ALA A CA 1
ATOM 759 C C . ALA A 1 98 ? 8.711 -6.945 -0.567 1 95.5 98 ALA A C 1
ATOM 761 O O . ALA A 1 98 ? 9.102 -8.031 -0.998 1 95.5 98 ALA A O 1
ATOM 762 N N . ASP A 1 99 ? 9.32 -5.836 -0.817 1 96.44 99 ASP A N 1
ATOM 763 C CA . ASP A 1 99 ? 10.406 -5.707 -1.786 1 96.44 99 ASP A CA 1
ATOM 764 C C . ASP A 1 99 ? 11.734 -5.422 -1.09 1 96.44 99 ASP A C 1
ATOM 766 O O . ASP A 1 99 ? 12.578 -4.691 -1.62 1 96.44 99 ASP A O 1
ATOM 770 N N . LYS A 1 100 ? 11.867 -5.992 0.071 1 94.62 100 LYS A N 1
ATOM 771 C CA . LYS A 1 100 ? 13.156 -5.828 0.735 1 94.62 100 LYS A CA 1
ATOM 772 C C . LYS A 1 100 ? 14.305 -6.23 -0.186 1 94.62 100 LYS A C 1
ATOM 774 O O . LYS A 1 100 ? 14.164 -7.141 -1.003 1 94.62 100 LYS A O 1
ATOM 779 N N . PRO A 1 101 ? 15.453 -5.586 -0.018 1 96.06 101 PRO A N 1
ATOM 780 C CA . PRO A 1 101 ? 16.594 -5.875 -0.901 1 96.06 101 PRO A CA 1
ATOM 781 C C . PRO A 1 101 ? 16.938 -7.363 -0.954 1 96.06 101 PRO A C 1
ATOM 783 O O . PRO A 1 101 ? 17.266 -7.887 -2.02 1 96.06 101 PRO A O 1
ATOM 786 N N . THR A 1 102 ? 16.781 -8.008 0.157 1 97.75 102 THR A N 1
ATOM 787 C CA . THR A 1 102 ? 17.094 -9.43 0.219 1 97.75 102 THR A CA 1
ATOM 788 C C . THR A 1 102 ? 16.109 -10.227 -0.637 1 97.75 102 THR A C 1
ATOM 790 O O . THR A 1 102 ? 16.5 -11.188 -1.304 1 97.75 102 THR A O 1
ATOM 793 N N . VAL A 1 103 ? 14.914 -9.852 -0.686 1 98.31 103 VAL A N 1
ATOM 794 C CA . VAL A 1 103 ? 13.883 -10.531 -1.461 1 98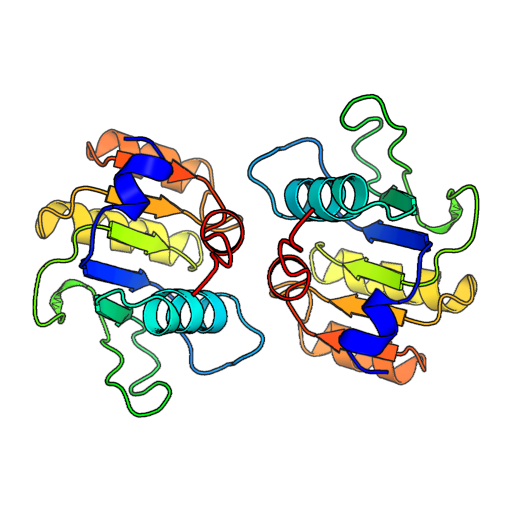.31 103 VAL A CA 1
ATOM 795 C C . VAL A 1 103 ? 14.109 -10.297 -2.951 1 98.31 103 VAL A C 1
ATOM 797 O O . VAL A 1 103 ? 14.07 -11.234 -3.75 1 98.31 103 VAL A O 1
ATOM 800 N N . VAL A 1 104 ? 14.398 -9.078 -3.295 1 98 104 VAL A N 1
ATOM 801 C CA . VAL A 1 104 ? 14.641 -8.703 -4.684 1 98 104 VAL A CA 1
ATOM 802 C C . VAL A 1 104 ? 15.852 -9.453 -5.219 1 98 104 VAL A C 1
ATOM 804 O O . VAL A 1 104 ? 15.805 -10.023 -6.312 1 98 104 VAL A O 1
ATOM 807 N N . ALA A 1 105 ? 16.875 -9.461 -4.449 1 98.44 105 ALA A N 1
ATOM 808 C CA . ALA A 1 105 ? 18.109 -10.117 -4.855 1 98.44 105 ALA A CA 1
ATOM 809 C C . ALA A 1 105 ? 17.891 -11.609 -5.078 1 98.44 105 ALA A C 1
ATOM 811 O O . ALA A 1 105 ? 18.359 -12.172 -6.078 1 98.44 105 ALA A O 1
ATOM 812 N N . LYS A 1 106 ? 17.219 -12.227 -4.203 1 98.62 106 LYS A N 1
ATOM 813 C CA . LYS A 1 106 ? 16.953 -13.656 -4.336 1 98.62 106 LYS A CA 1
ATOM 814 C C . LYS A 1 106 ? 16.125 -13.953 -5.574 1 98.62 106 LYS A C 1
ATOM 816 O O . LYS A 1 106 ? 16.375 -14.914 -6.297 1 98.62 106 LYS A O 1
ATOM 821 N N . ALA A 1 107 ? 15.102 -13.18 -5.777 1 98.62 107 ALA A N 1
ATOM 822 C CA . ALA A 1 107 ? 14.234 -13.375 -6.938 1 98.62 107 ALA A CA 1
ATOM 823 C C . ALA A 1 107 ? 15.039 -13.305 -8.234 1 98.62 107 ALA A C 1
ATOM 825 O O . ALA A 1 107 ? 14.859 -14.141 -9.125 1 98.62 107 ALA A O 1
ATOM 826 N N . LYS A 1 108 ? 15.93 -12.359 -8.297 1 98 108 LYS A N 1
ATOM 827 C CA . LYS A 1 108 ? 16.766 -12.195 -9.477 1 98 108 LYS A CA 1
ATOM 828 C C . LYS A 1 108 ? 17.734 -13.367 -9.633 1 98 108 LYS A C 1
ATOM 830 O O . LYS A 1 108 ? 17.953 -13.859 -10.742 1 98 108 LYS A O 1
ATOM 835 N N . GLU A 1 109 ? 18.234 -13.773 -8.57 1 98.19 109 GLU A N 1
ATOM 836 C CA . GLU A 1 109 ? 19.156 -14.914 -8.578 1 98.19 109 GLU A CA 1
ATOM 837 C C . GLU A 1 109 ? 18.469 -16.172 -9.109 1 98.19 109 GLU A C 1
ATOM 839 O O . GLU A 1 109 ? 19.094 -16.984 -9.789 1 98.19 109 GLU A O 1
ATOM 844 N N . LEU A 1 110 ? 17.234 -16.312 -8.828 1 98.25 110 LEU A N 1
ATOM 845 C CA . LEU A 1 110 ? 16.469 -17.469 -9.258 1 98.25 110 LEU A CA 1
ATOM 846 C C . LEU A 1 110 ? 16.016 -17.328 -10.711 1 98.25 110 LEU A C 1
ATOM 848 O O . LEU A 1 110 ? 15.398 -18.234 -11.258 1 98.25 110 LEU A O 1
ATOM 852 N N . GLY A 1 111 ? 16.281 -16.188 -11.289 1 97.69 111 GLY A N 1
ATOM 853 C CA . GLY A 1 111 ? 15.961 -15.977 -12.695 1 97.69 111 GLY A CA 1
ATOM 854 C C . GLY A 1 111 ? 14.523 -15.562 -12.922 1 97.69 111 GLY A C 1
ATOM 855 O O . GLY A 1 111 ? 14 -15.703 -14.031 1 97.69 111 GLY A O 1
ATOM 856 N N . LEU A 1 112 ? 13.875 -15.07 -11.938 1 98.19 112 LEU A N 1
ATOM 857 C CA . LEU A 1 112 ? 12.492 -14.625 -12.055 1 98.19 112 LEU A CA 1
ATOM 858 C C . LEU A 1 112 ? 12.422 -13.203 -12.602 1 98.19 112 LEU A C 1
ATOM 860 O O . LEU A 1 112 ? 13.352 -12.414 -12.422 1 98.19 112 LEU A O 1
ATOM 864 N N . ASP A 1 113 ? 11.336 -12.852 -13.281 1 98.25 113 ASP A N 1
ATOM 865 C CA . ASP A 1 113 ? 11.023 -11.469 -13.625 1 98.25 113 ASP A CA 1
ATOM 866 C C . ASP A 1 113 ? 10.477 -10.711 -12.414 1 98.25 113 ASP A C 1
ATOM 868 O O . ASP A 1 113 ? 9.438 -11.086 -11.859 1 98.25 113 ASP A O 1
ATOM 872 N N . VAL A 1 114 ? 11.203 -9.656 -12.078 1 98.25 114 VAL A N 1
ATOM 873 C CA . VAL A 1 114 ? 10.859 -8.984 -10.828 1 98.25 114 VAL A CA 1
ATOM 874 C C . VAL A 1 114 ? 10.273 -7.602 -11.141 1 98.25 114 VAL A C 1
ATOM 876 O O . VAL A 1 114 ? 10.883 -6.816 -11.867 1 98.25 114 VAL A O 1
ATOM 879 N N . ILE A 1 115 ? 9.109 -7.336 -10.594 1 97.56 115 ILE A N 1
ATOM 880 C CA . ILE A 1 115 ? 8.492 -6.016 -10.633 1 97.56 115 ILE A CA 1
ATOM 881 C C . ILE A 1 115 ? 8.344 -5.477 -9.211 1 97.56 115 ILE A C 1
ATOM 883 O O . ILE A 1 115 ? 7.824 -6.168 -8.328 1 97.56 115 ILE A O 1
ATOM 887 N N . GLU A 1 116 ? 8.898 -4.336 -8.977 1 95.94 116 GLU A N 1
ATOM 888 C CA . GLU A 1 116 ? 8.758 -3.631 -7.707 1 95.94 116 GLU A CA 1
ATOM 889 C C . GLU A 1 116 ? 7.84 -2.418 -7.852 1 95.94 116 GLU A C 1
ATOM 891 O O . GLU A 1 116 ? 8.289 -1.335 -8.234 1 95.94 116 GLU A O 1
ATOM 896 N N . ASP A 1 117 ? 6.562 -2.627 -7.492 1 94.19 117 ASP A N 1
ATOM 897 C CA . ASP A 1 117 ? 5.578 -1.562 -7.66 1 94.19 117 ASP A CA 1
ATOM 898 C C . ASP A 1 117 ? 4.289 -1.88 -6.91 1 94.19 117 ASP A C 1
ATOM 900 O O . ASP A 1 117 ? 4.117 -2.994 -6.406 1 94.19 117 ASP A O 1
ATOM 904 N N . CYS A 1 118 ? 3.465 -0.89 -6.82 1 92.88 118 CYS A N 1
ATOM 905 C CA . CYS A 1 118 ? 2.133 -1.106 -6.266 1 92.88 118 CYS A CA 1
ATOM 906 C C . CYS A 1 118 ? 1.125 -1.404 -7.371 1 92.88 118 CYS A C 1
ATOM 908 O O . CYS A 1 118 ? 0.865 -0.556 -8.227 1 92.88 118 CYS A O 1
ATOM 910 N N . VAL A 1 119 ? 0.549 -2.549 -7.297 1 92.88 119 VAL A N 1
ATOM 911 C CA . VAL A 1 119 ? -0.363 -2.979 -8.352 1 92.88 119 VAL A CA 1
ATOM 912 C C . VAL A 1 119 ? -1.593 -2.074 -8.375 1 92.88 119 VAL A C 1
ATOM 914 O O . VAL A 1 119 ? -2.156 -1.804 -9.438 1 92.88 119 VAL A O 1
ATOM 917 N N . LEU A 1 120 ? -2.047 -1.526 -7.258 1 88.81 120 LEU A N 1
ATOM 918 C CA . LEU A 1 120 ? -3.24 -0.693 -7.156 1 88.81 120 LEU A CA 1
ATOM 919 C C . LEU A 1 120 ? -3.041 0.631 -7.887 1 88.81 120 LEU A C 1
ATOM 921 O O . LEU A 1 120 ? -4.012 1.276 -8.289 1 88.81 120 LEU A O 1
ATOM 925 N N . VAL A 1 121 ? -1.825 0.995 -7.98 1 84.06 121 VAL A N 1
ATOM 926 C CA . VAL A 1 121 ? -1.496 2.242 -8.664 1 84.06 121 VAL A CA 1
ATOM 927 C C . VAL A 1 121 ? -1.433 2.004 -10.172 1 84.06 121 VAL A C 1
ATOM 929 O O . VAL A 1 121 ? -1.743 2.898 -10.961 1 84.06 121 VAL A O 1
ATOM 932 N N . GLN A 1 122 ? -1.08 0.859 -10.484 1 88 122 GLN A N 1
ATOM 933 C CA . GLN A 1 122 ? -0.81 0.573 -11.891 1 88 122 GLN A CA 1
ATOM 934 C C . GLN A 1 122 ? -2.076 0.127 -12.617 1 88 122 GLN A C 1
ATOM 936 O O . GLN A 1 122 ? -2.178 0.258 -13.836 1 88 122 GLN A O 1
ATOM 941 N N . ILE A 1 123 ? -2.98 -0.453 -11.812 1 85.88 123 ILE A N 1
ATOM 942 C CA . ILE A 1 123 ? -4.23 -0.874 -12.438 1 85.88 123 ILE A CA 1
ATOM 943 C C . ILE A 1 123 ? -5.184 0.314 -12.539 1 85.88 123 ILE A C 1
ATOM 945 O O . ILE A 1 123 ? -5.539 0.918 -11.523 1 85.88 123 ILE A O 1
ATOM 949 N N . ARG A 1 124 ? -5.105 1.107 -13.688 1 61.81 124 ARG A N 1
ATOM 950 C CA . ARG A 1 124 ? -5.898 2.307 -13.93 1 61.81 124 ARG A CA 1
ATOM 951 C C . ARG A 1 124 ? -7.391 1.982 -13.953 1 61.81 124 ARG A C 1
ATOM 953 O O . ARG A 1 124 ? -7.789 0.901 -14.391 1 61.81 124 ARG A O 1
ATOM 960 N N . PRO A 1 125 ? -8.219 2.707 -12.977 1 55.16 125 PRO A N 1
ATOM 961 C CA . PRO A 1 125 ? -9.656 2.52 -13.148 1 55.16 125 PRO A CA 1
ATOM 962 C C . PRO A 1 125 ? -10.109 2.693 -14.602 1 55.16 125 PRO A C 1
ATOM 964 O O . PRO A 1 125 ? -9.953 3.775 -15.172 1 55.16 125 PRO A O 1
ATOM 967 N N . GLU A 1 126 ? -9.617 2.189 -15.594 1 39.06 126 GLU A N 1
ATOM 968 C CA . GLU A 1 126 ? -10.195 2.438 -16.906 1 39.06 126 GLU A CA 1
ATOM 969 C C . GLU A 1 126 ? -11.719 2.348 -16.859 1 39.06 126 GLU A C 1
ATOM 971 O O . GLU A 1 126 ? -12.281 1.733 -15.961 1 39.06 126 GLU A O 1
ATOM 976 N N . ASN A 1 127 ? -12.289 3.207 -17.844 1 35.59 127 ASN A N 1
ATOM 977 C CA . ASN A 1 127 ? -13.562 3.414 -18.531 1 35.59 127 ASN A CA 1
ATOM 978 C C . ASN A 1 127 ? -14.344 2.109 -18.656 1 35.59 127 ASN A C 1
ATOM 980 O O . ASN A 1 127 ? -14.008 1.26 -19.484 1 35.59 127 ASN A O 1
ATOM 984 N N . HIS A 1 128 ? -14.492 1.153 -17.766 1 26.98 128 HIS A N 1
ATOM 985 C CA . HIS A 1 128 ? -15.625 0.472 -18.375 1 26.98 128 HIS A CA 1
ATOM 986 C C . HIS A 1 128 ? -16.891 1.319 -18.297 1 26.98 128 HIS A C 1
ATOM 988 O O . HIS A 1 128 ? -17.172 1.934 -17.266 1 26.98 128 HIS A O 1
ATOM 994 N N . MET B 1 1 ? -15.891 10.852 10.219 1 83.06 1 MET B N 1
ATOM 995 C CA . MET B 1 1 ? -15.633 11.344 8.867 1 83.06 1 MET B CA 1
ATOM 996 C C . MET B 1 1 ? -15.344 10.188 7.914 1 83.06 1 MET B C 1
ATOM 998 O O . MET B 1 1 ? -14.594 9.273 8.25 1 83.06 1 MET B O 1
ATOM 1002 N N . THR B 1 2 ? -15.922 10.195 6.719 1 90.69 2 THR B N 1
ATOM 1003 C CA . THR B 1 2 ? -15.75 9.148 5.723 1 90.69 2 THR B CA 1
ATOM 1004 C C . THR B 1 2 ? -14.555 9.445 4.82 1 90.69 2 THR B C 1
ATOM 1006 O O . THR B 1 2 ? -14.078 10.578 4.77 1 90.69 2 THR B O 1
ATOM 1009 N N . PRO B 1 3 ? -14.047 8.383 4.188 1 93.44 3 PRO B N 1
ATOM 1010 C CA . PRO B 1 3 ? -12.992 8.625 3.201 1 93.44 3 PRO B CA 1
ATOM 1011 C C . PRO B 1 3 ? -13.391 9.672 2.162 1 93.44 3 PRO B C 1
ATOM 1013 O O . PRO B 1 3 ? -12.586 10.531 1.804 1 93.44 3 PRO B O 1
ATOM 1016 N N . LYS B 1 4 ? -14.594 9.648 1.753 1 92.19 4 LYS B N 1
ATOM 1017 C CA . LYS B 1 4 ? -15.086 10.602 0.763 1 92.19 4 LYS B CA 1
ATOM 1018 C C . LYS B 1 4 ? -15.023 12.031 1.297 1 92.19 4 LYS B C 1
ATOM 1020 O O . LYS B 1 4 ? -14.633 12.953 0.577 1 92.19 4 LYS B O 1
ATOM 1025 N N . ASP B 1 5 ? -15.406 12.227 2.508 1 95.38 5 ASP B N 1
ATOM 1026 C CA . ASP B 1 5 ? -15.344 13.539 3.146 1 95.38 5 ASP B CA 1
ATOM 1027 C C . ASP B 1 5 ? -13.906 14.039 3.242 1 95.38 5 ASP B C 1
ATOM 1029 O O . ASP B 1 5 ? -13.625 15.203 2.945 1 95.38 5 ASP B O 1
ATOM 1033 N N . ALA B 1 6 ? -13.062 13.203 3.625 1 96.75 6 ALA B N 1
ATOM 1034 C CA . ALA B 1 6 ? -11.656 13.562 3.789 1 96.75 6 ALA B CA 1
ATOM 1035 C C . ALA B 1 6 ? -11.047 13.992 2.459 1 96.75 6 ALA B C 1
ATOM 1037 O O . ALA B 1 6 ? -10.227 14.906 2.416 1 96.75 6 ALA B O 1
ATOM 1038 N N . LEU B 1 7 ? -11.453 13.352 1.384 1 96.38 7 LEU B N 1
ATOM 1039 C CA . LEU B 1 7 ? -10.875 13.609 0.071 1 96.38 7 LEU B CA 1
ATOM 1040 C C . LEU B 1 7 ? -11.336 14.961 -0.468 1 96.38 7 LEU B C 1
ATOM 1042 O O . LEU B 1 7 ? -10.805 15.453 -1.468 1 96.38 7 LEU B O 1
ATOM 1046 N N . THR B 1 8 ? -12.305 15.578 0.213 1 96.56 8 THR B N 1
ATOM 1047 C CA . THR B 1 8 ? -12.719 16.922 -0.161 1 96.56 8 THR B CA 1
ATOM 1048 C C . THR B 1 8 ? -11.781 17.969 0.45 1 96.56 8 THR B C 1
ATOM 1050 O O . THR B 1 8 ? -11.797 19.141 0.043 1 96.56 8 THR B O 1
ATOM 1053 N N . LYS B 1 9 ? -11.039 17.594 1.43 1 97.62 9 LYS B N 1
ATOM 1054 C CA . LYS B 1 9 ? -10.086 18.516 2.039 1 97.62 9 LYS B CA 1
ATOM 1055 C C . LYS B 1 9 ? -8.891 18.766 1.115 1 97.62 9 LYS B C 1
ATOM 1057 O O . LYS B 1 9 ? -8.43 17.844 0.434 1 97.62 9 LYS B O 1
ATOM 1062 N N . LYS B 1 10 ? -8.328 19.906 1.2 1 96.56 10 LYS B N 1
ATOM 1063 C CA . LYS B 1 10 ? -7.379 20.312 0.169 1 96.56 10 LYS B CA 1
ATOM 1064 C C . LYS B 1 10 ? -5.945 20.266 0.697 1 96.56 10 LYS B C 1
ATOM 1066 O O . LYS B 1 10 ? -5.004 20.047 -0.067 1 96.56 10 LYS B O 1
ATOM 1071 N N . VAL B 1 11 ? -5.754 20.469 1.958 1 98.56 11 VAL B N 1
ATOM 1072 C CA . VAL B 1 11 ? -4.414 20.578 2.525 1 98.56 11 VAL B CA 1
ATOM 1073 C C . VAL B 1 11 ? -4.066 19.297 3.277 1 98.56 11 VAL B C 1
ATOM 1075 O O . VAL B 1 11 ? -4.711 18.953 4.273 1 98.56 11 VAL B O 1
ATOM 1078 N N . TRP B 1 12 ? -2.994 18.594 2.812 1 98.81 12 TRP B N 1
ATOM 1079 C CA . TRP B 1 12 ? -2.605 17.281 3.346 1 98.81 12 TRP B CA 1
ATOM 1080 C C . TRP B 1 12 ? -1.144 17.297 3.779 1 98.81 12 TRP B C 1
ATOM 1082 O O . TRP B 1 12 ? -0.372 18.156 3.373 1 98.81 12 TRP B O 1
ATOM 1092 N N . ALA B 1 13 ? -0.81 16.391 4.645 1 98.94 13 ALA B N 1
ATOM 1093 C CA . ALA B 1 13 ? 0.569 15.977 4.898 1 98.94 13 ALA B CA 1
ATOM 1094 C C . ALA B 1 13 ? 0.722 14.461 4.77 1 98.94 13 ALA B C 1
ATOM 1096 O O . ALA B 1 13 ? -0.207 13.711 5.074 1 98.94 13 ALA B O 1
ATOM 1097 N N . VAL B 1 14 ? 1.864 14.07 4.285 1 98.88 14 VAL B N 1
ATOM 1098 C CA . VAL B 1 14 ? 2.193 12.648 4.223 1 98.88 14 VAL B CA 1
ATOM 1099 C C . VAL B 1 14 ? 3.342 12.344 5.18 1 98.88 14 VAL B C 1
ATOM 1101 O O . VAL B 1 14 ? 4.5 12.664 4.895 1 98.88 14 VAL B O 1
ATOM 1104 N N . LEU B 1 15 ? 2.977 11.742 6.281 1 98.88 15 LEU B N 1
ATOM 1105 C CA . LEU B 1 15 ? 3.955 11.336 7.281 1 98.88 15 LEU B CA 1
ATOM 1106 C C . LEU B 1 15 ? 4.621 10.023 6.891 1 98.88 15 LEU B C 1
ATOM 1108 O O . LEU B 1 15 ? 3.967 8.977 6.836 1 98.88 15 LEU B O 1
ATOM 1112 N N . GLY B 1 16 ? 5.863 10.055 6.613 1 98.31 16 GLY B N 1
ATOM 1113 C CA . GLY B 1 16 ? 6.586 8.898 6.098 1 98.31 16 GLY B CA 1
ATOM 1114 C C . GLY B 1 16 ? 6.922 9.016 4.621 1 98.31 16 GLY B C 1
ATOM 1115 O O . GLY B 1 16 ? 7.25 8.023 3.975 1 98.31 16 GLY B O 1
ATOM 1116 N N . ALA B 1 17 ? 6.773 10.203 4.125 1 98.31 17 ALA B N 1
ATOM 1117 C CA . ALA B 1 17 ? 7.156 10.453 2.738 1 98.31 17 ALA B CA 1
ATOM 1118 C C . ALA B 1 17 ? 8.641 10.18 2.523 1 98.31 17 ALA B C 1
ATOM 1120 O O . ALA B 1 17 ? 9.445 10.328 3.447 1 98.31 17 ALA B O 1
ATOM 1121 N N . THR B 1 18 ? 8.938 9.781 1.28 1 97.25 18 THR B N 1
ATOM 1122 C CA . THR B 1 18 ? 10.32 9.469 0.939 1 97.25 18 THR B CA 1
ATOM 1123 C C . THR B 1 18 ? 10.578 9.719 -0.543 1 97.25 18 THR B C 1
ATOM 1125 O O . THR B 1 18 ? 9.641 9.922 -1.318 1 97.25 18 THR B O 1
ATOM 1128 N N . SER B 1 19 ? 11.891 9.773 -0.859 1 96.19 19 SER B N 1
ATOM 1129 C CA . SER B 1 19 ? 12.25 10.008 -2.254 1 96.19 19 SER B CA 1
ATOM 1130 C C . SER B 1 19 ? 12.359 8.695 -3.023 1 96.19 19 SER B C 1
ATOM 1132 O O . SER B 1 19 ? 12.578 8.695 -4.238 1 96.19 19 SER B O 1
ATOM 1134 N N . ARG B 1 20 ? 12.164 7.578 -2.281 1 93.81 20 ARG B N 1
ATOM 1135 C CA . ARG B 1 20 ? 12.195 6.277 -2.939 1 93.81 20 ARG B CA 1
ATOM 1136 C C . ARG B 1 20 ? 10.891 6.004 -3.676 1 93.81 20 ARG B C 1
ATOM 1138 O O . ARG B 1 20 ? 9.859 5.738 -3.049 1 93.81 20 ARG B O 1
ATOM 1145 N N . LYS B 1 21 ? 10.922 5.883 -5.008 1 91.31 21 LYS B N 1
ATOM 1146 C CA . LYS B 1 21 ? 9.734 5.934 -5.863 1 91.31 21 LYS B CA 1
ATOM 1147 C C . LYS B 1 21 ? 8.922 4.652 -5.75 1 91.31 21 LYS B C 1
ATOM 1149 O O . LYS B 1 21 ? 7.742 4.625 -6.105 1 91.31 21 LYS B O 1
ATOM 1154 N N . GLU B 1 22 ? 9.508 3.555 -5.258 1 87.06 22 GLU B N 1
ATOM 1155 C CA . GLU B 1 22 ? 8.812 2.275 -5.152 1 87.06 22 GLU B CA 1
ATOM 1156 C C . GLU B 1 22 ? 8.094 2.148 -3.816 1 87.06 22 GLU B C 1
ATOM 1158 O O . GLU B 1 22 ? 7.305 1.219 -3.615 1 87.06 22 GLU B O 1
ATOM 1163 N N . LYS B 1 23 ? 8.297 3.086 -2.967 1 91.69 23 LYS B N 1
ATOM 1164 C CA . LYS B 1 23 ? 7.719 3.021 -1.629 1 91.69 23 LYS B CA 1
ATOM 1165 C C . LYS B 1 23 ? 6.375 3.748 -1.577 1 91.69 23 LYS B C 1
ATOM 1167 O O . LYS B 1 23 ? 6.125 4.656 -2.371 1 91.69 23 LYS B O 1
ATOM 1172 N N . PHE B 1 24 ? 5.582 3.396 -0.627 1 95.19 24 PHE B N 1
ATOM 1173 C CA . PHE B 1 24 ? 4.254 3.979 -0.495 1 95.19 24 PHE B CA 1
ATOM 1174 C C . PHE B 1 24 ? 4.344 5.461 -0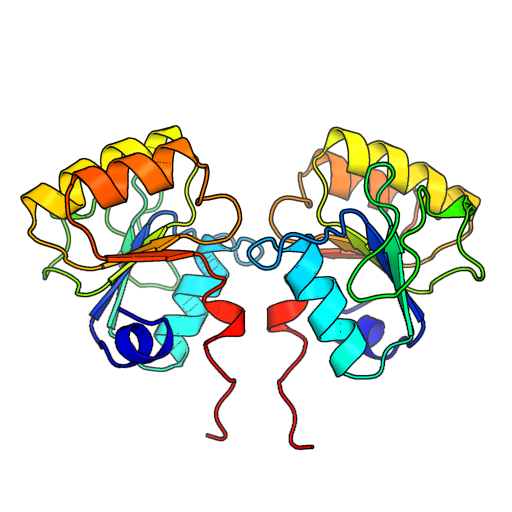.157 1 95.19 24 PHE B C 1
ATOM 1176 O O . PHE B 1 24 ? 3.531 6.262 -0.63 1 95.19 24 PHE B O 1
ATOM 1183 N N . GLY B 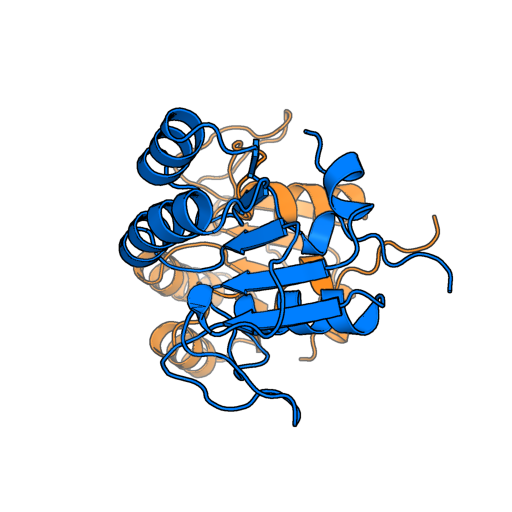1 25 ? 5.312 5.805 0.686 1 97 25 GLY B N 1
ATOM 1184 C CA . GLY B 1 25 ? 5.461 7.203 1.057 1 97 25 GLY B CA 1
ATOM 1185 C C . GLY B 1 25 ? 5.605 8.125 -0.139 1 97 25 GLY B C 1
ATOM 1186 O O . GLY B 1 25 ? 5.035 9.219 -0.159 1 97 25 GLY B O 1
ATOM 1187 N N . TYR B 1 26 ? 6.355 7.684 -1.143 1 96.75 26 TYR B N 1
ATOM 1188 C CA . TYR B 1 26 ? 6.512 8.477 -2.357 1 96.75 26 TYR B CA 1
ATOM 1189 C C . TYR B 1 26 ? 5.25 8.43 -3.207 1 96.75 26 TYR B C 1
ATOM 1191 O O . TYR B 1 26 ? 4.777 9.461 -3.691 1 96.75 26 TYR B O 1
ATOM 1199 N N . LYS B 1 27 ? 4.711 7.273 -3.404 1 94.12 27 LYS B N 1
ATOM 1200 C CA . LYS B 1 27 ? 3.566 7.074 -4.289 1 94.12 27 LYS B CA 1
ATOM 1201 C C . LYS B 1 27 ? 2.354 7.867 -3.809 1 94.12 27 LYS B C 1
ATOM 1203 O O . LYS B 1 27 ? 1.629 8.453 -4.613 1 94.12 27 LYS B O 1
ATOM 1208 N N . ILE B 1 28 ? 2.162 7.883 -2.553 1 96.31 28 ILE B N 1
ATOM 1209 C CA . ILE B 1 28 ? 1.037 8.617 -1.984 1 96.31 28 ILE B CA 1
ATOM 1210 C C . ILE B 1 28 ? 1.265 10.117 -2.146 1 96.31 28 ILE B C 1
ATOM 1212 O O . ILE B 1 28 ? 0.375 10.844 -2.6 1 96.31 28 ILE B O 1
ATOM 1216 N N . TYR B 1 29 ? 2.486 10.586 -1.801 1 97.88 29 TYR B N 1
ATOM 1217 C CA . TYR B 1 29 ? 2.83 12 -1.963 1 97.88 29 TYR B CA 1
ATOM 1218 C C . TYR B 1 29 ? 2.645 12.438 -3.408 1 97.88 29 TYR B C 1
ATOM 1220 O O . TYR B 1 29 ? 1.97 13.438 -3.676 1 97.88 29 TYR B O 1
ATOM 1228 N N . ALA B 1 30 ? 3.182 11.695 -4.324 1 95.62 30 ALA B N 1
ATOM 1229 C CA . ALA B 1 30 ? 3.098 12.008 -5.746 1 95.62 30 ALA B CA 1
ATOM 1230 C C . ALA B 1 30 ? 1.649 11.992 -6.227 1 95.62 30 ALA B C 1
ATOM 1232 O O . ALA B 1 30 ? 1.234 12.875 -6.988 1 95.62 30 ALA B O 1
ATOM 1233 N N . CYS B 1 31 ? 0.882 11.031 -5.777 1 93.75 31 CYS B N 1
ATOM 1234 C CA . CYS B 1 31 ? -0.519 10.906 -6.168 1 93.75 31 CYS B CA 1
ATOM 1235 C C . CYS B 1 31 ? -1.312 12.133 -5.734 1 93.75 31 CYS B C 1
ATOM 1237 O O . CYS B 1 31 ? -2.014 12.742 -6.547 1 93.75 31 CYS B O 1
ATOM 1239 N N . LEU B 1 32 ? -1.175 12.477 -4.5 1 96.69 32 LEU B N 1
ATOM 1240 C CA . LEU B 1 32 ? -1.878 13.648 -3.977 1 96.69 32 LEU B CA 1
ATOM 1241 C C . LEU B 1 32 ? -1.453 14.914 -4.715 1 96.69 32 LEU B C 1
ATOM 1243 O O . LEU B 1 32 ? -2.301 15.695 -5.148 1 96.69 32 LEU B O 1
ATOM 1247 N N . ARG B 1 33 ? -0.129 15.078 -4.879 1 96.81 33 ARG B N 1
ATOM 1248 C CA . ARG B 1 33 ? 0.408 16.219 -5.598 1 96.81 33 ARG B CA 1
ATOM 1249 C C . ARG B 1 33 ? -0.158 16.297 -7.012 1 96.81 33 ARG B C 1
ATOM 1251 O O . ARG B 1 33 ? -0.642 17.344 -7.441 1 96.81 33 ARG B O 1
ATOM 1258 N N . ASP B 1 34 ? -0.172 15.211 -7.652 1 94.06 34 ASP B N 1
ATOM 1259 C CA . ASP B 1 34 ? -0.566 15.164 -9.055 1 94.06 34 ASP B CA 1
ATOM 1260 C C . ASP B 1 34 ? -2.074 15.359 -9.211 1 94.06 34 ASP B C 1
ATOM 1262 O O . ASP B 1 34 ? -2.559 15.648 -10.305 1 94.06 34 ASP B O 1
ATOM 1266 N N . HIS B 1 35 ? -2.809 15.203 -8.188 1 94.94 35 HIS B N 1
ATOM 1267 C CA . HIS B 1 35 ? -4.258 15.367 -8.234 1 94.94 35 HIS B CA 1
ATOM 1268 C C . HIS B 1 35 ? -4.676 16.734 -7.711 1 94.94 35 HIS B C 1
ATOM 1270 O O . HIS B 1 35 ? -5.859 16.984 -7.477 1 94.94 35 HIS B O 1
ATOM 1276 N N . GLY B 1 36 ? -3.693 17.547 -7.395 1 95.75 36 GLY B N 1
ATOM 1277 C CA . GLY B 1 36 ? -3.984 18.953 -7.16 1 95.75 36 GLY B CA 1
ATOM 1278 C C . GLY B 1 36 ? -4.117 19.297 -5.691 1 95.75 36 GLY B C 1
ATOM 1279 O O . GLY B 1 36 ? -4.527 20.406 -5.344 1 95.75 36 GLY B O 1
ATOM 1280 N N . TYR B 1 37 ? -3.85 18.469 -4.82 1 97.75 37 TYR B N 1
ATOM 1281 C CA . TYR B 1 37 ? -3.836 18.781 -3.395 1 97.75 37 TYR B CA 1
ATOM 1282 C C . TYR B 1 37 ? -2.615 19.609 -3.031 1 97.75 37 TYR B C 1
ATOM 1284 O O . TYR B 1 37 ? -1.57 19.516 -3.68 1 97.75 37 TYR B O 1
ATOM 1292 N N . THR B 1 38 ? -2.832 20.453 -2.098 1 98.5 38 THR B N 1
ATOM 1293 C CA . THR B 1 38 ? -1.665 20.922 -1.359 1 98.5 38 THR B CA 1
ATOM 1294 C C . THR B 1 38 ? -1.159 19.844 -0.404 1 98.5 38 THR B C 1
ATOM 1296 O O . THR B 1 38 ? -1.847 19.484 0.553 1 98.5 38 THR B O 1
ATOM 1299 N N . VAL B 1 39 ? 0.01 19.328 -0.658 1 98.69 39 VAL B N 1
ATOM 1300 C CA . VAL B 1 39 ? 0.467 18.188 0.131 1 98.69 39 VAL B CA 1
ATOM 1301 C C . VAL B 1 39 ? 1.913 18.406 0.567 1 98.69 39 VAL B C 1
ATOM 1303 O O . VAL B 1 39 ? 2.779 18.719 -0.259 1 98.69 39 VAL B O 1
ATOM 1306 N N . TYR B 1 40 ? 2.191 18.25 1.822 1 98.88 40 TYR B N 1
ATOM 1307 C CA . TYR B 1 40 ? 3.516 18.422 2.406 1 98.88 40 TYR B CA 1
ATOM 1308 C C . TYR B 1 40 ? 4.109 17.078 2.82 1 98.88 40 TYR B C 1
ATOM 1310 O O . TYR B 1 40 ? 3.527 16.359 3.635 1 98.88 40 TYR B O 1
ATOM 1318 N N . PRO B 1 41 ? 5.25 16.734 2.211 1 98.88 41 PRO B N 1
ATOM 1319 C CA . PRO B 1 41 ? 5.934 15.531 2.699 1 98.88 41 PRO B CA 1
ATOM 1320 C C . PRO B 1 41 ? 6.629 15.75 4.039 1 98.88 41 PRO B C 1
ATOM 1322 O O . PRO B 1 41 ? 7.191 16.828 4.277 1 98.88 41 PRO B O 1
ATOM 1325 N N . VAL B 1 42 ? 6.512 14.805 4.934 1 98.88 42 VAL B N 1
ATOM 1326 C CA . VAL B 1 42 ? 7.113 14.883 6.262 1 98.88 42 VAL B CA 1
ATOM 1327 C C . VAL B 1 42 ? 7.984 13.656 6.504 1 98.88 42 VAL B C 1
ATOM 1329 O O . VAL B 1 42 ? 7.5 12.523 6.453 1 98.88 42 VAL B O 1
ATOM 1332 N N . ASN B 1 43 ? 9.188 13.844 6.746 1 98.69 43 ASN B N 1
ATOM 1333 C CA . ASN B 1 43 ? 10.188 12.828 7.039 1 98.69 43 ASN B CA 1
ATOM 1334 C C . ASN B 1 43 ? 11.477 13.453 7.578 1 98.69 43 ASN B C 1
ATOM 1336 O O . ASN B 1 43 ? 12.148 14.203 6.871 1 98.69 43 ASN B O 1
ATOM 1340 N N . PRO B 1 44 ? 11.875 13.094 8.781 1 97.88 44 PRO B N 1
ATOM 1341 C CA . PRO B 1 44 ? 13.055 13.734 9.375 1 97.88 44 PRO B CA 1
ATOM 1342 C C . PRO B 1 44 ? 14.352 13.367 8.656 1 97.88 44 PRO B C 1
ATOM 1344 O O . PRO B 1 44 ? 15.359 14.062 8.805 1 97.88 44 PRO B O 1
ATOM 1347 N N . ASN B 1 45 ? 14.312 12.344 7.828 1 97.31 45 ASN B N 1
ATOM 1348 C CA . ASN B 1 45 ? 15.531 11.852 7.207 1 97.31 45 ASN B CA 1
ATOM 1349 C C . ASN B 1 45 ? 15.641 12.281 5.746 1 97.31 45 ASN B C 1
ATOM 1351 O O . ASN B 1 45 ? 16.562 11.883 5.039 1 97.31 45 ASN B O 1
ATOM 1355 N N . VAL B 1 46 ? 14.703 12.969 5.285 1 97.81 46 VAL B N 1
ATOM 1356 C CA . VAL B 1 46 ? 14.672 13.406 3.893 1 97.81 46 VAL B CA 1
ATOM 1357 C C . VAL B 1 46 ? 14.461 14.914 3.824 1 97.81 46 VAL B C 1
ATOM 1359 O O . VAL B 1 46 ? 13.539 15.445 4.445 1 97.81 46 VAL B O 1
ATOM 1362 N N . ALA B 1 47 ? 15.25 15.648 3.072 1 97.81 47 ALA B N 1
ATOM 1363 C CA . ALA B 1 47 ? 15.164 17.109 3.033 1 97.81 47 ALA B CA 1
ATOM 1364 C C . ALA B 1 47 ? 14.336 17.578 1.841 1 97.81 47 ALA B C 1
ATOM 1366 O O . ALA B 1 47 ? 13.773 18.672 1.862 1 97.81 47 ALA B O 1
ATOM 1367 N N 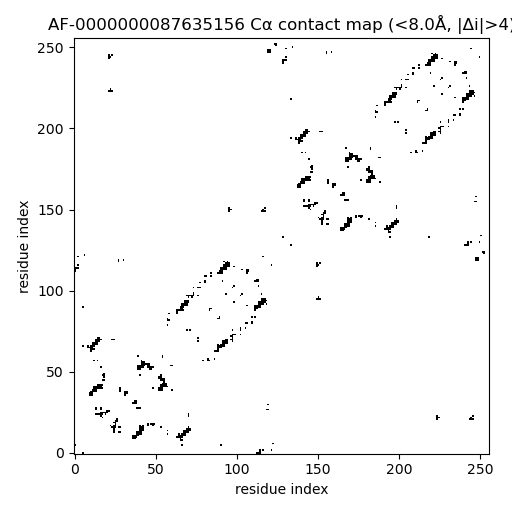. GLU B 1 48 ? 14.398 16.703 0.771 1 98.19 48 GLU B N 1
ATOM 1368 C CA . GLU B 1 48 ? 13.75 17.125 -0.469 1 98.19 48 GLU B CA 1
ATOM 1369 C C . GLU B 1 48 ? 13.219 15.914 -1.243 1 98.19 48 GLU B C 1
ATOM 1371 O O . GLU B 1 48 ? 13.844 14.859 -1.26 1 98.19 48 GLU B O 1
ATOM 1376 N N . ILE B 1 49 ? 12.047 16.156 -1.867 1 98.19 49 ILE B N 1
ATOM 1377 C CA . ILE B 1 49 ? 11.461 15.164 -2.764 1 98.19 49 ILE B CA 1
ATOM 1378 C C . ILE B 1 49 ? 11.016 15.836 -4.059 1 98.19 49 ILE B C 1
ATOM 1380 O O . ILE B 1 49 ? 10.148 16.719 -4.043 1 98.19 49 ILE B O 1
ATOM 1384 N N . ASP B 1 50 ? 11.539 15.477 -5.18 1 97.06 50 ASP B N 1
ATOM 1385 C CA . ASP B 1 50 ? 11.211 16.031 -6.492 1 97.06 50 ASP B CA 1
ATOM 1386 C C . ASP B 1 50 ? 11.305 17.547 -6.492 1 97.06 50 ASP B C 1
ATOM 1388 O O . ASP B 1 50 ? 10.422 18.234 -7.012 1 97.06 50 ASP B O 1
ATOM 1392 N N . GLY B 1 51 ? 12.219 18.016 -5.793 1 97.12 51 GLY B N 1
ATOM 1393 C CA . GLY B 1 51 ? 12.461 19.453 -5.777 1 97.12 51 GLY B CA 1
ATOM 1394 C C . GLY B 1 51 ? 11.656 20.172 -4.711 1 97.12 51 GLY B C 1
ATOM 1395 O O . GLY B 1 51 ? 11.844 21.375 -4.496 1 97.12 51 GLY B O 1
ATOM 1396 N N . ALA B 1 52 ? 10.805 19.562 -4.039 1 97.56 52 ALA B N 1
ATOM 1397 C CA . ALA B 1 52 ? 9.992 20.156 -2.984 1 97.56 52 ALA B CA 1
ATOM 1398 C C . ALA B 1 52 ? 10.602 19.891 -1.608 1 97.56 52 ALA B C 1
ATOM 1400 O O . ALA B 1 52 ? 11.133 18.812 -1.355 1 97.56 52 ALA B O 1
ATOM 1401 N N . THR B 1 53 ? 10.445 20.844 -0.716 1 98.38 53 THR B N 1
ATOM 1402 C CA . THR B 1 53 ? 10.945 20.703 0.649 1 98.38 53 THR B CA 1
ATOM 1403 C C . THR B 1 53 ? 10.195 19.594 1.382 1 98.38 53 THR B C 1
ATOM 1405 O O . THR B 1 53 ? 8.969 19.531 1.344 1 98.38 53 THR B O 1
ATOM 1408 N N . CYS B 1 54 ? 10.961 18.688 1.959 1 98.88 54 CYS B N 1
ATOM 1409 C CA . CYS B 1 54 ? 10.422 17.703 2.893 1 98.88 54 CYS B CA 1
ATOM 1410 C C . CYS B 1 54 ? 10.688 18.109 4.336 1 98.88 54 CYS B C 1
ATOM 1412 O O . CYS B 1 54 ? 11.828 18.391 4.707 1 98.88 54 CYS B O 1
ATOM 1414 N N . TYR B 1 55 ? 9.648 18.172 5.145 1 98.81 55 TYR B N 1
ATOM 1415 C CA . TYR B 1 55 ? 9.758 18.734 6.484 1 98.81 55 TYR B CA 1
ATOM 1416 C C . TYR B 1 55 ? 10.07 17.641 7.504 1 98.81 55 TYR B C 1
ATOM 1418 O O . TYR B 1 55 ? 9.602 16.516 7.375 1 98.81 55 TYR B O 1
ATOM 1426 N N . PRO B 1 56 ? 10.789 18 8.531 1 98.38 56 PRO B N 1
ATOM 1427 C CA . PRO B 1 56 ? 11.195 16.969 9.484 1 98.38 56 PRO B CA 1
ATOM 1428 C C . PRO B 1 56 ? 10.062 16.547 10.422 1 98.38 56 PRO B C 1
ATOM 1430 O O . PRO B 1 56 ? 10.086 15.453 10.984 1 98.38 56 PRO B O 1
ATOM 1433 N N . SER B 1 57 ? 9.055 17.469 10.586 1 98.31 57 SER B N 1
ATOM 1434 C CA . SER B 1 57 ? 7.945 17.156 11.484 1 98.31 57 SER B CA 1
ATOM 1435 C C . SER B 1 57 ? 6.676 17.891 11.062 1 98.31 57 SER B C 1
ATOM 1437 O O . SER B 1 57 ? 6.719 18.781 10.219 1 98.31 57 SER B O 1
ATOM 1439 N N . LEU B 1 58 ? 5.574 17.453 11.656 1 98.69 58 LEU B N 1
ATOM 1440 C CA . LEU B 1 58 ? 4.301 18.109 11.398 1 98.69 58 LEU B CA 1
ATOM 1441 C C . LEU B 1 58 ? 4.324 19.547 11.898 1 98.69 58 LEU B C 1
ATOM 1443 O O . LEU B 1 58 ? 3.742 20.438 11.266 1 98.69 58 LEU B O 1
ATOM 1447 N N . SER B 1 59 ? 5.051 19.781 12.969 1 98.25 59 SER B N 1
ATOM 1448 C CA . SER B 1 59 ? 5.109 21.094 13.586 1 98.25 59 SER B CA 1
ATOM 1449 C C . SER B 1 59 ? 5.895 22.078 12.719 1 98.25 59 SER B C 1
ATOM 1451 O O . SER B 1 59 ? 5.789 23.297 12.898 1 98.25 59 SER B O 1
ATOM 1453 N N . ASP B 1 60 ? 6.629 21.609 11.805 1 98.5 60 ASP B N 1
ATOM 1454 C CA . ASP B 1 60 ? 7.492 22.438 10.969 1 98.5 60 ASP B CA 1
ATOM 1455 C C . ASP B 1 60 ? 6.77 22.875 9.695 1 98.5 60 ASP B C 1
ATOM 1457 O O . ASP B 1 60 ? 7.305 23.656 8.914 1 98.5 60 ASP B O 1
ATOM 1461 N N . LEU B 1 61 ? 5.621 22.422 9.484 1 98.62 61 LEU B N 1
ATOM 1462 C CA . LEU B 1 61 ? 4.883 22.734 8.266 1 98.62 61 LEU B CA 1
ATOM 1463 C C . LEU B 1 61 ? 4.5 24.203 8.219 1 98.62 61 LEU B C 1
ATOM 1465 O O . LEU B 1 61 ? 4.277 24.828 9.258 1 98.62 61 LEU B O 1
ATOM 1469 N N . PRO B 1 62 ? 4.422 24.75 6.996 1 98.19 62 PRO B N 1
ATOM 1470 C CA . PRO B 1 62 ? 4.078 26.172 6.855 1 98.19 62 PRO B CA 1
ATOM 1471 C C . PRO B 1 62 ? 2.617 26.453 7.203 1 98.19 62 PRO B C 1
ATOM 1473 O O . PRO B 1 62 ? 2.244 27.625 7.395 1 98.19 62 PRO B O 1
ATOM 1476 N N . GLU B 1 63 ? 1.729 25.5 7.18 1 98.12 63 GLU B N 1
ATOM 1477 C CA . GLU B 1 63 ? 0.341 25.578 7.625 1 98.12 63 GLU B CA 1
ATOM 1478 C C . GLU B 1 63 ? -0.136 24.266 8.219 1 98.12 63 GLU B C 1
ATOM 1480 O O . GLU B 1 63 ? 0.485 23.219 8.008 1 98.12 63 GLU B O 1
ATOM 1485 N N . VAL B 1 64 ? -1.222 24.328 9 1 98.38 64 VAL B N 1
ATOM 1486 C CA . VAL B 1 64 ? -1.778 23.125 9.617 1 98.38 64 VAL B CA 1
ATOM 1487 C C . VAL B 1 64 ? -2.59 22.344 8.586 1 98.38 64 VAL B C 1
ATOM 1489 O O . VAL B 1 64 ? -3.553 22.875 8.016 1 98.38 64 VAL B O 1
ATOM 1492 N N . PRO B 1 65 ? -2.244 21.109 8.312 1 98.81 65 PRO B N 1
ATOM 1493 C CA . PRO B 1 65 ? -3.033 20.328 7.359 1 98.81 65 PRO B CA 1
ATOM 1494 C C . PRO B 1 65 ? -4.387 19.891 7.922 1 98.81 65 PRO B C 1
ATOM 1496 O O . PRO B 1 65 ? -4.566 19.859 9.141 1 98.81 65 PRO B O 1
ATOM 1499 N N . GLU B 1 66 ? -5.215 19.578 6.949 1 98.56 66 GLU B N 1
ATOM 1500 C CA . GLU B 1 66 ? -6.535 19.094 7.336 1 98.56 66 GLU B CA 1
ATOM 1501 C C . GLU B 1 66 ? -6.543 17.578 7.516 1 98.56 66 GLU B C 1
ATOM 1503 O O . GLU B 1 66 ? -7.352 17.047 8.273 1 98.56 66 GLU B O 1
ATOM 1508 N N . VAL B 1 67 ? -5.695 16.891 6.82 1 98.75 67 VAL B N 1
ATOM 1509 C CA . VAL B 1 67 ? -5.559 15.445 6.871 1 98.75 67 VAL B CA 1
ATOM 1510 C C . VAL B 1 67 ? -4.078 15.062 6.875 1 98.75 67 VAL B C 1
ATOM 1512 O O . VAL B 1 67 ? -3.283 15.641 6.125 1 98.75 67 VAL B O 1
ATOM 1515 N N . VAL B 1 68 ? -3.693 14.172 7.75 1 98.88 68 VAL B N 1
ATOM 1516 C CA . VAL B 1 68 ? -2.352 13.594 7.715 1 98.88 68 VAL B CA 1
ATOM 1517 C C . VAL B 1 68 ? -2.436 12.117 7.344 1 98.88 68 VAL B C 1
ATOM 1519 O O . VAL B 1 68 ? -3.104 11.336 8.023 1 98.88 68 VAL B O 1
ATOM 1522 N N . ASP B 1 69 ? -1.787 11.812 6.238 1 98.75 69 ASP B N 1
ATOM 1523 C CA . ASP B 1 69 ? -1.665 10.414 5.836 1 98.75 69 ASP B CA 1
ATOM 1524 C C . ASP B 1 69 ? -0.465 9.75 6.508 1 98.75 69 ASP B C 1
ATOM 1526 O O . ASP B 1 69 ? 0.649 10.273 6.461 1 98.75 69 ASP B O 1
ATOM 1530 N N . PHE B 1 70 ? -0.726 8.648 7.148 1 98.69 70 PHE B N 1
ATOM 1531 C CA . PHE B 1 70 ? 0.304 7.918 7.879 1 98.69 70 PHE B CA 1
ATOM 1532 C C . PHE B 1 70 ? 0.803 6.73 7.062 1 98.69 70 PHE B C 1
ATOM 1534 O O . PHE B 1 70 ? 0.04 5.809 6.77 1 98.69 70 PHE B O 1
ATOM 1541 N N . VAL B 1 71 ? 2.031 6.766 6.723 1 96.94 71 VAL B N 1
ATOM 1542 C CA . VAL B 1 71 ? 2.713 5.621 6.125 1 96.94 71 VAL B CA 1
ATOM 1543 C C . VAL B 1 71 ? 3.99 5.312 6.906 1 96.94 71 VAL B C 1
ATOM 1545 O O . VAL B 1 71 ? 5.051 5.098 6.312 1 96.94 71 VAL B O 1
ATOM 1548 N N . VAL B 1 72 ? 3.977 5.246 8.227 1 97 72 VAL B N 1
ATOM 1549 C CA . VAL B 1 72 ? 5.117 5.07 9.117 1 97 72 VAL B CA 1
ATOM 1550 C C . VAL B 1 72 ? 4.883 3.863 10.023 1 97 72 VAL B C 1
ATOM 1552 O O . VAL B 1 72 ? 3.744 3.42 10.195 1 97 72 VAL B O 1
ATOM 1555 N N . PRO B 1 73 ? 5.965 3.396 10.586 1 94.69 73 PRO B N 1
ATOM 1556 C CA . PRO B 1 73 ? 5.801 2.307 11.547 1 94.69 73 PRO B CA 1
ATOM 1557 C C . PRO B 1 73 ? 5.043 2.732 12.797 1 94.69 73 PRO B C 1
ATOM 1559 O O . PRO B 1 73 ? 4.871 3.93 13.047 1 94.69 73 PRO B O 1
ATOM 1562 N N . GLU B 1 74 ? 4.684 1.772 13.508 1 96.38 74 GLU B N 1
ATOM 1563 C CA . GLU B 1 74 ? 3.822 1.936 14.68 1 96.38 74 GLU B CA 1
ATOM 1564 C C . GLU B 1 74 ? 4.402 2.959 15.648 1 96.38 74 GLU B C 1
ATOM 1566 O O . GLU B 1 74 ? 3.699 3.877 16.078 1 96.38 74 GLU B O 1
ATOM 1571 N N . LYS B 1 75 ? 5.66 2.82 15.961 1 97.06 75 LYS B N 1
ATOM 1572 C CA . LYS B 1 75 ? 6.289 3.686 16.953 1 97.06 75 LYS B CA 1
ATOM 1573 C C . LYS B 1 75 ? 6.227 5.148 16.531 1 97.06 75 LYS B C 1
ATOM 1575 O O . LYS B 1 75 ? 5.84 6.016 17.312 1 97.06 75 LYS B O 1
ATOM 1580 N N . ILE B 1 76 ? 6.516 5.41 15.328 1 97.19 76 ILE B N 1
ATOM 1581 C CA . ILE B 1 76 ? 6.516 6.766 14.789 1 97.19 76 ILE B CA 1
ATOM 1582 C C . ILE B 1 76 ? 5.082 7.285 14.695 1 97.19 76 ILE B C 1
ATOM 1584 O O . ILE B 1 76 ? 4.816 8.453 14.992 1 97.19 76 ILE B O 1
ATOM 1588 N N . GLY B 1 77 ? 4.16 6.422 14.312 1 98.19 77 GLY B N 1
ATOM 1589 C CA . GLY B 1 77 ? 2.754 6.789 14.242 1 98.19 77 GLY B CA 1
ATOM 1590 C C . GLY B 1 77 ? 2.188 7.242 15.57 1 98.19 77 GLY B C 1
ATOM 1591 O O . GLY B 1 77 ? 1.473 8.242 15.641 1 98.19 77 GLY B O 1
ATOM 1592 N N . LEU B 1 78 ? 2.57 6.504 16.578 1 98.44 78 LEU B N 1
ATOM 1593 C CA . LEU B 1 78 ? 2.08 6.828 17.906 1 98.44 78 LEU B CA 1
ATOM 1594 C C . LEU B 1 78 ? 2.562 8.203 18.344 1 98.44 78 LEU B C 1
ATOM 1596 O O . LEU B 1 78 ? 1.788 8.992 18.906 1 98.44 78 LEU B O 1
ATOM 1600 N N . GLU B 1 79 ? 3.76 8.469 18.109 1 97.94 79 GLU B N 1
ATOM 1601 C CA . GLU B 1 79 ? 4.316 9.781 18.438 1 97.94 79 GLU B CA 1
ATOM 1602 C C . GLU B 1 79 ? 3.646 10.883 17.625 1 97.94 79 GLU B C 1
ATOM 1604 O O . GLU B 1 79 ? 3.355 11.961 18.156 1 97.94 79 GLU B O 1
ATOM 1609 N N . ALA B 1 80 ? 3.391 10.641 16.438 1 98.44 80 ALA B N 1
ATOM 1610 C CA . ALA B 1 80 ? 2.814 11.633 15.531 1 98.44 80 ALA B CA 1
ATOM 1611 C C . ALA B 1 80 ? 1.375 11.961 15.922 1 98.44 80 ALA B C 1
ATOM 1613 O O . ALA B 1 80 ? 0.902 13.07 15.695 1 98.44 80 ALA B O 1
ATOM 1614 N N . LEU B 1 81 ? 0.671 11.008 16.484 1 98.69 81 LEU B N 1
ATOM 1615 C CA . LEU B 1 81 ? -0.703 11.242 16.906 1 98.69 81 LEU B CA 1
ATOM 1616 C C . LEU B 1 81 ? -0.762 12.336 17.969 1 98.69 81 LEU B C 1
ATOM 1618 O O . LEU B 1 81 ? -1.665 13.172 17.953 1 98.69 81 LEU B O 1
ATOM 1622 N N . ASP B 1 82 ? 0.194 12.336 18.859 1 98.25 82 ASP B N 1
ATOM 1623 C CA . ASP B 1 82 ? 0.262 13.391 19.859 1 98.25 82 ASP B CA 1
ATOM 1624 C C . ASP B 1 82 ? 0.468 14.758 19.219 1 98.25 82 ASP B C 1
ATOM 1626 O O . ASP B 1 82 ? -0.143 15.742 19.641 1 98.25 82 ASP B O 1
ATOM 1630 N N . GLU B 1 83 ? 1.3 14.781 18.266 1 98.25 83 GLU B N 1
ATOM 1631 C CA . GLU B 1 83 ? 1.536 16.031 17.531 1 98.25 83 GLU B CA 1
ATOM 1632 C C . GLU B 1 83 ? 0.267 16.516 16.844 1 98.25 83 GLU B C 1
ATOM 1634 O O . GLU B 1 83 ? -0.021 17.703 16.828 1 98.25 83 GLU B O 1
ATOM 1639 N N . CYS B 1 84 ? -0.451 15.586 16.219 1 98.69 84 CYS B N 1
ATOM 1640 C CA . CYS B 1 84 ? -1.705 15.938 15.562 1 98.69 84 CYS B CA 1
ATOM 1641 C C . CYS B 1 84 ? -2.664 16.609 16.547 1 98.69 84 CYS B C 1
ATOM 1643 O O . CYS B 1 84 ? -3.289 17.609 16.219 1 98.69 84 CYS B O 1
ATOM 1645 N N . LYS B 1 85 ? -2.764 16.031 17.672 1 98.12 85 LYS B N 1
ATOM 1646 C CA . LYS B 1 85 ? -3.637 16.578 18.703 1 98.12 85 LYS B CA 1
ATOM 1647 C C . LYS B 1 85 ? -3.195 17.984 19.109 1 98.12 85 LYS B C 1
ATOM 1649 O O . LYS B 1 85 ? -4.012 18.906 19.156 1 98.12 85 LYS B O 1
ATOM 1654 N N . THR B 1 86 ? -1.931 18.125 19.344 1 97.94 86 THR B N 1
ATOM 1655 C CA . THR B 1 86 ? -1.37 19.406 19.781 1 97.94 86 THR B CA 1
ATOM 1656 C C . THR B 1 86 ? -1.589 20.484 18.719 1 97.94 86 THR B C 1
ATOM 1658 O O . THR B 1 86 ? -1.888 21.625 19.062 1 97.94 86 THR B O 1
ATOM 1661 N N . LEU B 1 87 ? -1.508 20.141 17.484 1 98.38 87 LEU B N 1
ATOM 1662 C CA . LEU B 1 87 ? -1.602 21.094 16.375 1 98.38 87 LEU B CA 1
ATOM 1663 C C . LEU B 1 87 ? -3.049 21.266 15.922 1 98.38 87 LEU B C 1
ATOM 1665 O O . LEU B 1 87 ? -3.336 22.047 15.023 1 98.38 87 LEU B O 1
ATOM 1669 N N . HIS B 1 88 ? -3.914 20.484 16.5 1 98 88 HIS B N 1
ATOM 1670 C CA . HIS B 1 88 ? -5.344 20.531 16.219 1 98 88 HIS B CA 1
ATOM 1671 C C . HIS B 1 88 ? -5.641 20.062 14.797 1 98 88 HIS B C 1
ATOM 1673 O O . HIS B 1 88 ? -6.457 20.672 14.102 1 98 88 HIS B O 1
ATOM 1679 N N . ILE B 1 89 ? -4.918 19.094 14.359 1 98 89 ILE B N 1
ATOM 1680 C CA . ILE B 1 89 ? -5.227 18.406 13.102 1 98 89 ILE B CA 1
ATOM 1681 C C . ILE B 1 89 ? -6.383 17.438 13.32 1 98 89 ILE B C 1
ATOM 1683 O O . ILE B 1 89 ? -6.301 16.531 14.156 1 98 89 ILE B O 1
ATOM 1687 N N . PRO B 1 90 ? -7.363 17.547 12.539 1 97.88 90 PRO B N 1
ATOM 1688 C CA . PRO B 1 90 ? -8.586 16.828 12.922 1 97.88 90 PRO B CA 1
ATOM 1689 C C . PRO B 1 90 ? -8.594 15.391 12.422 1 97.88 90 PRO B C 1
ATOM 1691 O O . PRO B 1 90 ? -9.234 14.531 13.031 1 97.88 90 PRO B O 1
ATOM 1694 N N . THR B 1 91 ? -7.918 15.102 11.273 1 98.62 91 THR B N 1
ATOM 1695 C CA . THR B 1 91 ? -8.133 13.82 10.609 1 98.62 91 THR B CA 1
ATOM 1696 C C . THR B 1 91 ? -6.805 13.125 10.336 1 98.62 91 THR B C 1
ATOM 1698 O O . THR B 1 91 ? -5.867 13.734 9.82 1 98.62 91 THR B O 1
ATOM 1701 N N . VAL B 1 92 ? -6.75 11.836 10.711 1 98.75 92 VAL B N 1
ATOM 1702 C CA . VAL B 1 92 ? -5.609 11 10.359 1 98.75 92 VAL B CA 1
ATOM 1703 C C . VAL B 1 92 ? -6.062 9.867 9.438 1 98.75 92 VAL B C 1
ATOM 1705 O O . VAL B 1 92 ? -7.105 9.25 9.664 1 98.75 92 VAL B O 1
ATOM 1708 N N . TRP B 1 93 ? -5.344 9.727 8.375 1 98.56 93 TRP B N 1
ATOM 1709 C CA . TRP B 1 93 ? -5.543 8.656 7.398 1 98.56 93 TRP B CA 1
ATOM 1710 C C . TRP B 1 93 ? -4.457 7.594 7.523 1 98.5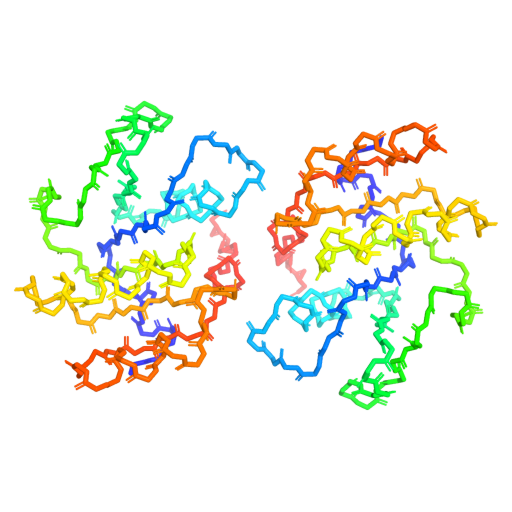6 93 TRP B C 1
ATOM 1712 O O . TRP B 1 93 ? -3.309 7.824 7.133 1 98.56 93 TRP B O 1
ATOM 1722 N N . LEU B 1 94 ? -4.863 6.461 8.008 1 97.88 94 LEU B N 1
ATOM 1723 C CA . LEU B 1 94 ? -3.918 5.383 8.266 1 97.88 94 LEU B CA 1
ATOM 1724 C C . LEU B 1 94 ? -3.898 4.391 7.109 1 97.88 94 LEU B C 1
ATOM 1726 O O . LEU B 1 94 ? -4.891 3.705 6.855 1 97.88 94 LEU B O 1
ATOM 1730 N N . GLN B 1 95 ? -2.773 4.371 6.434 1 96.19 95 GLN B N 1
ATOM 1731 C CA . GLN B 1 95 ? -2.58 3.389 5.371 1 96.19 95 GLN B CA 1
ATOM 1732 C C . GLN B 1 95 ? -2.512 1.974 5.938 1 96.19 95 GLN B C 1
ATOM 1734 O O . GLN B 1 95 ? -2.152 1.783 7.102 1 96.19 95 GLN B O 1
ATOM 1739 N N . PRO B 1 96 ? -2.846 0.982 5.07 1 92.31 96 PRO B N 1
ATOM 1740 C CA . PRO B 1 96 ? -2.594 -0.388 5.523 1 92.31 96 PRO B CA 1
ATOM 1741 C C . PRO B 1 96 ? -1.152 -0.604 5.977 1 92.31 96 PRO B C 1
ATOM 1743 O O . PRO B 1 96 ? -0.214 -0.208 5.281 1 92.31 96 PRO B O 1
ATOM 1746 N N . GLY B 1 97 ? -1.023 -1.122 7.148 1 90.62 97 GLY B N 1
ATOM 1747 C CA . GLY B 1 97 ? 0.288 -1.302 7.75 1 90.62 97 GLY B CA 1
ATOM 1748 C C . GLY B 1 97 ? 0.599 -0.274 8.82 1 90.62 97 GLY B C 1
ATOM 1749 O O . GLY B 1 97 ? 1.444 -0.508 9.688 1 90.62 97 GLY B O 1
ATOM 1750 N N . ALA B 1 98 ? -0.01 0.877 8.672 1 95.31 98 ALA B N 1
ATOM 1751 C CA . ALA B 1 98 ? 0.156 1.938 9.656 1 95.31 98 ALA B CA 1
ATOM 1752 C C . ALA B 1 98 ? -1.023 1.977 10.625 1 95.31 98 ALA B C 1
ATOM 1754 O O . ALA B 1 98 ? -1.127 2.885 11.453 1 95.31 98 ALA B O 1
ATOM 1755 N N . ASP B 1 99 ? -1.9 1.024 10.516 1 96.38 99 ASP B N 1
ATOM 1756 C CA . ASP B 1 99 ? -3.186 1.017 11.203 1 96.38 99 ASP B CA 1
ATOM 1757 C C . ASP B 1 99 ? -3.227 -0.073 12.273 1 96.38 99 ASP B C 1
ATOM 1759 O O . ASP B 1 99 ? -4.277 -0.676 12.508 1 96.38 99 ASP B O 1
ATOM 1763 N N . LYS B 1 100 ? -2.094 -0.289 12.867 1 94.56 100 LYS B N 1
ATOM 1764 C CA . LYS B 1 100 ? -2.104 -1.257 13.961 1 94.56 100 LYS B CA 1
ATOM 1765 C C . LYS B 1 100 ? -3.17 -0.907 15 1 94.56 100 LYS B C 1
ATOM 1767 O O . LYS B 1 100 ? -3.451 0.271 15.234 1 94.56 100 LYS B O 1
ATOM 1772 N N . PRO B 1 101 ? -3.721 -1.923 15.656 1 96.06 101 PRO B N 1
ATOM 1773 C CA . PRO B 1 101 ? -4.797 -1.675 16.625 1 96.06 101 PRO B CA 1
ATOM 1774 C C . PRO B 1 101 ? -4.41 -0.648 17.688 1 96.06 101 PRO B C 1
ATOM 1776 O O . PRO B 1 101 ? -5.234 0.181 18.078 1 96.06 101 PRO B O 1
ATOM 1779 N N . THR B 1 102 ? -3.178 -0.685 18.062 1 97.75 102 THR B N 1
ATOM 1780 C CA . THR B 1 102 ? -2.701 0.251 19.078 1 97.75 102 THR B CA 1
ATOM 1781 C C . THR B 1 102 ? -2.732 1.683 18.547 1 97.75 102 THR B C 1
ATOM 1783 O O . THR B 1 102 ? -3.076 2.613 19.281 1 97.75 102 THR B O 1
ATOM 1786 N N . VAL B 1 103 ? -2.443 1.885 17.328 1 98.31 103 VAL B N 1
ATOM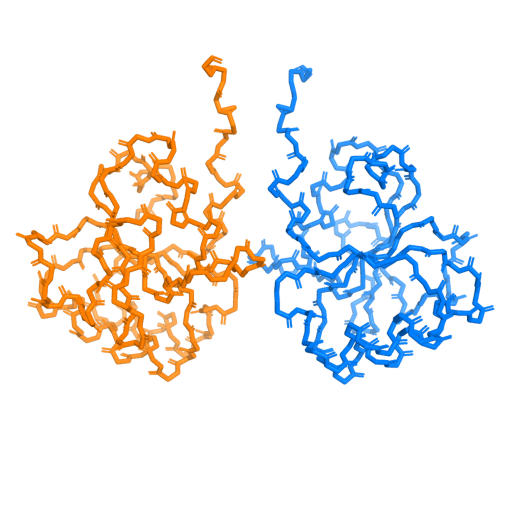 1787 C CA . VAL B 1 103 ? -2.432 3.203 16.703 1 98.31 103 VAL B CA 1
ATOM 1788 C C . VAL B 1 103 ? -3.861 3.713 16.547 1 98.31 103 VAL B C 1
ATOM 1790 O O . VAL B 1 103 ? -4.16 4.859 16.891 1 98.31 103 VAL B O 1
ATOM 1793 N N . VAL B 1 104 ? -4.723 2.855 16.094 1 97.94 104 VAL B N 1
ATOM 1794 C CA . VAL B 1 104 ? -6.121 3.205 15.891 1 97.94 104 VAL B CA 1
ATOM 1795 C C . VAL B 1 104 ? -6.762 3.592 17.219 1 97.94 104 VAL B C 1
ATOM 1797 O O . VAL B 1 104 ? -7.445 4.617 17.312 1 97.94 104 VAL B O 1
ATOM 1800 N N . ALA B 1 105 ? -6.512 2.805 18.203 1 98.38 105 ALA B N 1
ATOM 1801 C CA . ALA B 1 105 ? -7.086 3.045 19.516 1 98.38 105 ALA B CA 1
ATOM 1802 C C . ALA B 1 105 ? -6.621 4.383 20.094 1 98.38 105 ALA B C 1
ATOM 1804 O O . ALA B 1 105 ? -7.43 5.156 20.609 1 98.38 105 ALA B O 1
ATOM 1805 N N . LYS B 1 106 ? -5.387 4.648 19.984 1 98.62 106 LYS B N 1
ATOM 1806 C CA . LYS B 1 106 ? -4.855 5.906 20.5 1 98.62 106 LYS B CA 1
ATOM 1807 C C . LYS B 1 106 ? -5.453 7.102 19.75 1 98.62 106 LYS B C 1
ATOM 1809 O O . LYS B 1 106 ? -5.793 8.109 20.375 1 98.62 106 LYS B O 1
ATOM 1814 N N . ALA B 1 107 ? -5.52 7.012 18.453 1 98.69 107 ALA B N 1
ATOM 1815 C CA . ALA B 1 107 ? -6.078 8.094 17.656 1 98.69 107 ALA B CA 1
ATOM 1816 C C . ALA B 1 107 ? -7.504 8.422 18.094 1 98.69 107 ALA B C 1
ATOM 1818 O O . ALA B 1 107 ? -7.863 9.594 18.25 1 98.69 107 ALA B O 1
ATOM 1819 N N . LYS B 1 108 ? -8.258 7.398 18.344 1 98 108 LYS B N 1
ATOM 1820 C CA . LYS B 1 108 ? -9.641 7.574 18.781 1 98 108 LYS B CA 1
ATOM 1821 C C . LYS B 1 108 ? -9.711 8.18 20.172 1 98 108 LYS B C 1
ATOM 1823 O O . LYS B 1 108 ? -10.531 9.055 20.438 1 98 108 LYS B O 1
ATOM 1828 N N . GLU B 1 109 ? -8.867 7.73 20.984 1 98.19 109 GLU B N 1
ATOM 1829 C CA . GLU B 1 109 ? -8.805 8.258 22.344 1 98.19 109 GLU B CA 1
ATOM 1830 C C . GLU B 1 109 ? -8.5 9.75 22.344 1 98.19 109 GLU B C 1
ATOM 1832 O O . GLU B 1 109 ? -9 10.492 23.188 1 98.19 109 GLU B O 1
ATOM 1837 N N . LEU B 1 110 ? -7.719 10.18 21.422 1 98.25 110 LEU B N 1
ATOM 1838 C CA . LEU B 1 110 ? -7.328 11.578 21.328 1 98.25 110 LEU B CA 1
ATOM 1839 C C . LEU B 1 110 ? -8.422 12.406 20.656 1 98.25 110 LEU B C 1
ATOM 1841 O O . LEU B 1 110 ? -8.297 13.625 20.531 1 98.25 110 LEU B O 1
ATOM 1845 N N . GLY B 1 111 ? -9.453 11.742 20.172 1 97.69 111 GLY B N 1
ATOM 1846 C CA . GLY B 1 111 ? -10.586 12.438 19.594 1 97.69 111 GLY B CA 1
ATOM 1847 C C . GLY B 1 111 ? -10.375 12.789 18.125 1 97.69 111 GLY B C 1
ATOM 1848 O O . GLY B 1 111 ? -11.039 13.68 17.594 1 97.69 111 GLY B O 1
ATOM 1849 N N . LEU B 1 112 ? -9.469 12.148 17.484 1 98.19 112 LEU B N 1
ATOM 1850 C CA . LEU B 1 112 ? -9.195 12.391 16.078 1 98.19 112 LEU B CA 1
ATOM 1851 C C . LEU B 1 112 ? -10.172 11.625 15.188 1 98.19 112 LEU B C 1
ATOM 1853 O O . LEU B 1 112 ? -10.68 10.57 15.586 1 98.19 112 LEU B O 1
ATOM 1857 N N . ASP B 1 113 ? -10.445 12.125 13.984 1 98.25 113 ASP B N 1
ATOM 1858 C CA . ASP B 1 113 ? -11.133 11.367 12.938 1 98.25 113 ASP B CA 1
ATOM 1859 C C . ASP B 1 113 ? -10.188 10.367 12.273 1 9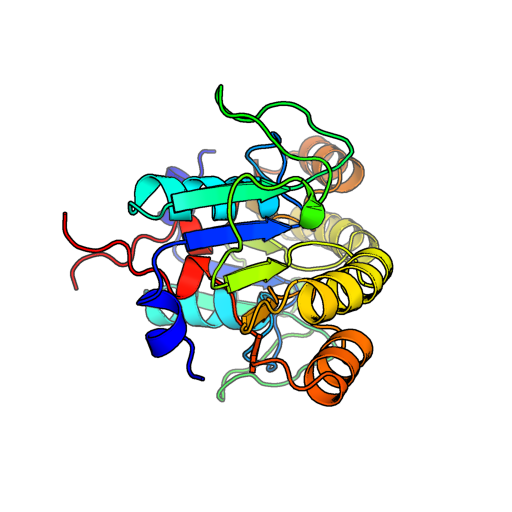8.25 113 ASP B C 1
ATOM 1861 O O . ASP B 1 113 ? -9.172 10.758 11.695 1 98.25 113 ASP B O 1
ATOM 1865 N N . VAL B 1 114 ? -10.586 9.109 12.367 1 98.25 114 VAL B N 1
ATOM 1866 C CA . VAL B 1 114 ? -9.664 8.078 11.914 1 98.25 114 VAL B CA 1
ATOM 1867 C C . VAL B 1 114 ? -10.219 7.41 10.656 1 98.25 114 VAL B C 1
ATOM 1869 O O . VAL B 1 114 ? -11.367 6.965 10.633 1 98.25 114 VAL B O 1
ATOM 1872 N N . ILE B 1 115 ? -9.422 7.379 9.617 1 97.5 115 ILE B N 1
ATOM 1873 C CA . ILE B 1 115 ? -9.711 6.625 8.406 1 97.5 115 ILE B CA 1
ATOM 1874 C C . ILE B 1 115 ? -8.672 5.527 8.211 1 97.5 115 ILE B C 1
ATOM 1876 O O . ILE B 1 115 ? -7.465 5.789 8.273 1 97.5 115 ILE B O 1
ATOM 1880 N N . GLU B 1 116 ? -9.133 4.32 8.102 1 95.88 116 GLU B N 1
ATOM 1881 C CA . GLU B 1 116 ? -8.281 3.172 7.809 1 95.88 116 GLU B CA 1
ATOM 1882 C C . GLU B 1 116 ? -8.5 2.67 6.383 1 95.88 116 GLU B C 1
ATOM 1884 O O . GLU B 1 116 ? -9.406 1.87 6.137 1 95.88 116 GLU B O 1
ATOM 1889 N N . ASP B 1 117 ? -7.621 3.143 5.488 1 94.12 117 ASP B N 1
ATOM 1890 C CA . ASP B 1 117 ? -7.781 2.789 4.078 1 94.12 117 ASP B CA 1
ATOM 1891 C C . ASP B 1 117 ? -6.527 3.137 3.281 1 94.12 117 ASP B C 1
ATOM 1893 O O . ASP B 1 117 ? -5.629 3.812 3.789 1 94.12 117 ASP B O 1
ATOM 1897 N N . CYS B 1 118 ? -6.496 2.629 2.078 1 92.62 118 CYS B N 1
ATOM 1898 C CA . CYS B 1 118 ? -5.43 3.02 1.16 1 92.62 118 CYS B CA 1
ATOM 1899 C C . CYS B 1 118 ? -5.855 4.211 0.309 1 92.62 118 CYS B C 1
ATOM 1901 O O . CYS B 1 118 ? -6.797 4.109 -0.478 1 92.62 118 CYS B O 1
ATOM 1903 N N . VAL B 1 119 ? -5.137 5.277 0.442 1 92.69 119 VAL B N 1
ATOM 1904 C CA . VAL B 1 119 ? -5.508 6.504 -0.253 1 92.69 119 VAL B CA 1
ATOM 1905 C C . VAL B 1 119 ? -5.391 6.301 -1.762 1 92.69 119 VAL B C 1
ATOM 1907 O O . VAL B 1 119 ? -6.168 6.863 -2.533 1 92.69 119 VAL B O 1
ATOM 1910 N N . LEU B 1 120 ? -4.492 5.469 -2.26 1 88.75 120 LEU B N 1
ATOM 1911 C CA . LEU B 1 120 ? -4.266 5.238 -3.684 1 88.75 120 LEU B CA 1
ATOM 1912 C C . LEU B 1 120 ? -5.461 4.539 -4.32 1 88.75 120 LEU B C 1
ATOM 1914 O O . LEU B 1 120 ? -5.66 4.625 -5.535 1 88.75 120 LEU B O 1
ATOM 1918 N N . VAL B 1 121 ? -6.145 3.838 -3.5 1 84.12 121 VAL B N 1
ATOM 1919 C CA . VAL B 1 121 ? -7.324 3.121 -3.98 1 84.12 121 VAL B CA 1
ATOM 1920 C C . VAL B 1 121 ? -8.516 4.07 -4.035 1 84.12 121 VAL B C 1
ATOM 1922 O O . VAL B 1 121 ? -9.406 3.914 -4.879 1 84.12 121 VAL B O 1
ATOM 1925 N N . GLN B 1 122 ? -8.484 4.977 -3.195 1 87.94 122 GLN B N 1
ATOM 1926 C CA . GLN B 1 122 ? -9.656 5.832 -3.035 1 87.94 122 GLN B CA 1
ATOM 1927 C C . GLN B 1 122 ? -9.594 7.031 -3.977 1 87.94 122 GLN B C 1
ATOM 1929 O O . GLN B 1 122 ? -10.625 7.613 -4.32 1 87.94 122 GLN B O 1
ATOM 1934 N N . ILE B 1 123 ? -8.344 7.383 -4.297 1 85.56 123 ILE B N 1
ATOM 1935 C CA . ILE B 1 123 ? -8.211 8.5 -5.219 1 85.56 123 ILE B CA 1
ATOM 1936 C C . ILE B 1 123 ? -8.383 8.008 -6.656 1 85.56 123 ILE B C 1
ATOM 1938 O O . ILE B 1 123 ? -7.629 7.145 -7.113 1 85.56 123 ILE B O 1
ATOM 1942 N N . ARG B 1 124 ? -9.664 7.969 -7.176 1 61.66 124 ARG B N 1
ATOM 1943 C CA . ARG B 1 124 ? -9.992 7.496 -8.516 1 61.66 124 ARG B CA 1
ATOM 1944 C C . ARG B 1 124 ? -9.273 8.32 -9.578 1 61.66 124 ARG B C 1
ATOM 1946 O O . ARG B 1 124 ? -9.047 9.516 -9.398 1 61.66 124 ARG B O 1
ATOM 1953 N N . PRO B 1 125 ? -8.367 7.504 -10.461 1 54.91 125 PRO B N 1
ATOM 1954 C CA . PRO B 1 125 ? -7.812 8.297 -11.562 1 54.91 125 PRO B CA 1
ATOM 1955 C C . PRO B 1 125 ? -8.867 9.133 -12.281 1 54.91 125 PRO B C 1
ATOM 1957 O O . PRO B 1 125 ? -9.859 8.586 -12.773 1 54.91 125 PRO B O 1
ATOM 1960 N N . GLU B 1 126 ? -9.523 10.047 -11.758 1 41.22 126 GLU B N 1
ATOM 1961 C CA . GLU B 1 126 ? -10.445 10.891 -12.508 1 41.22 126 GLU B CA 1
ATOM 1962 C C . GLU B 1 126 ? -9.906 11.188 -13.906 1 41.22 126 GLU B C 1
ATOM 1964 O O . GLU B 1 126 ? -8.703 11.109 -14.141 1 41.22 126 GLU B O 1
ATOM 1969 N N . ASN B 1 127 ? -10.859 11.086 -14.93 1 35.34 127 ASN B N 1
ATOM 1970 C CA . ASN B 1 127 ? -10.961 11.625 -16.281 1 35.34 127 ASN B CA 1
ATOM 1971 C C . ASN B 1 127 ? -10.281 12.992 -16.391 1 35.34 127 ASN B C 1
ATOM 1973 O O . ASN B 1 127 ? -10.789 13.984 -15.867 1 35.34 127 ASN B O 1
ATOM 1977 N N . HIS B 1 128 ? -9.102 13.344 -15.875 1 28.2 128 HIS B N 1
ATOM 1978 C CA . HIS B 1 128 ? -8.891 14.57 -16.625 1 28.2 128 HIS B CA 1
ATOM 1979 C C . HIS B 1 128 ? -8.672 14.281 -18.109 1 28.2 128 HIS B C 1
ATOM 1981 O O . HIS B 1 128 ? -7.98 13.32 -18.453 1 28.2 128 HIS B O 1
#

Organism: NCBI:txid103891

Sequence (256 aa):
MTPKDALTKKVWAVLGATSRKEKFGYKIYACLRDHGYTVYPVNPNVAEIDGATCYPSLSDLPEVPEVVDFVVPEKIGLEALDECKTLHIPTVWLQPGADKPTVVAKAKELGLDVIEDCVLVQIRPENHMTPKDALTKKVWAVLGATSRKEKFGYKIYACLRDHGYTVYPVNPNVAEIDGATCYPSLSDLPEVPEVVDFVVPEKIGLEALDECKTLHIPTVWLQPGADKPTVVAKAKELGLDVIEDCVLVQIRPENH

Secondary structure (DSSP, 8-state):
--HHHHTT--EEEEET--S-TTSHHHHHHHHHHHTT-EEEEE-TT-SEETTEEPBSSGGGSSS--SEEEE-S-HHHHHHHHHHHHHHT--EEEE-TTS--HHHHHHHHHTT-EEEES-HHHHS-----/--HHHHTT--EEEEET--S-TTSHHHHHHHHHHHTT-EEEEE-TT-SEETTEEPBSSGGGSSS--SEEEE-S-HHHHHHHHHHHHHHT--EEEE-TTS--HHHHHHHHHTT-EEEES-HHHHS-----

Radius of gyration: 18.62 Å; Cα contacts (8 Å, |Δi|>4): 501; chains: 2; bounding box: 36×52×42 Å

pLDDT: mean 94.55, std 10.92, range [26.98, 98.94]

Solvent-accessible surface area (backbone atoms only — not comparable to full-atom values): 13829 Å² total; per-residue (Å²): 115,51,73,71,60,57,69,69,55,52,40,34,29,30,38,39,28,48,72,51,74,51,33,60,27,20,46,52,49,50,50,42,44,75,70,68,36,49,62,42,40,20,22,71,89,41,63,58,42,96,86,37,74,25,30,59,40,80,87,67,45,95,62,84,38,53,34,36,35,34,54,35,53,63,72,58,45,50,57,46,48,55,51,32,55,74,68,65,35,51,31,41,35,20,21,56,80,32,52,46,69,69,44,49,52,51,37,48,73,68,68,37,36,71,38,73,39,50,64,67,71,68,55,66,74,64,87,119,115,51,72,71,60,56,69,70,55,52,39,34,29,30,40,39,28,48,72,51,73,50,33,60,26,20,46,51,49,51,52,43,45,75,70,68,36,48,62,42,39,20,21,72,88,41,63,57,43,96,86,37,73,24,31,60,39,80,85,66,46,97,61,82,40,53,33,36,36,34,55,36,54,63,72,58,44,50,56,48,48,55,50,32,55,74,67,65,34,52,31,41,34,20,22,57,82,32,53,46,69,70,45,50,51,51,40,50,72,70,68,39,36,71,36,72,38,50,64,67,71,67,54,64,76,66,86,120

Foldseek 3Di:
DAPVVLVPFAAEEEEPADQPCPDLNPVVQVLSVVVRGRYAYEDLVDQDHPRHGHHPACVRDPDHGQEYEYPDAQVVLLVNLVVCLVNVRAEYEYEVRNPPVVSVVSNVVSNHHYHYYHVVVVSPPDDD/DAPVVLVPFAAEEEEPADQPCPDLNPVVQVLSVVVRGRYAYEDLVDQDHPRHGHHPACVRDPDHGQEYEYPDAQVVLLVNLVVCLVNVRAEYEYEVRNPPVVSVVSNVVSVHHYHYYHNVVVSPPDDD

Nearest PDB structures (foldseek):
  3qa9-assembly1_A  TM=8.961E-01  e=6.045E-12  Escherichia coli
  2d5a-assembly1_A  TM=9.136E-01  e=2.580E-11  Pyrococcus horikoshii OT3
  1y81-assembly1_A  TM=9.279E-01  e=8.555E-11  Pyrococcus furiosus
  3q9n-assembly1_A  TM=8.778E-01  e=5.167E-09  Escherichia coli
  3q9n-assembly2_B  TM=9.064E-01  e=1.250E-08  Escherichia coli